Protein AF-A0A941N2Q2-F1 (afdb_monomer_lite)

Secondary structure (DSSP, 8-state):
----S-SSS-S--S-----------------SPPPPHHHHHHIIIIIHHHHHHHHHHHHHTTS--GGGEEEEEETHHHHHHHHHHHHHHTPPPPSSSSTTSSPPSS--EEEEEEES--SB-TTS--BSTTTHHHHT-GGGT-EEEEEEES-HHHHHHHHHHHHHHS----SSS-HHHHTGGGEEEEEESSS--GGGG-STTS-HHHHHHHHHIIIIISS-PPP---S-TTGGG-

Sequence (234 aa):
TVDLRYHGESKANGAAPVPTTNQGKKGKKDVGLPLRPADYQAMVQLDLEAVKKFIFDEHQAGRLNMNKMGIVGPEMGASIAVNYAVYDWAKEPYEDGQPGFQTPRGQDVQALVLISPEEAFHGSGIKMTQLLPAIKDPAKNISVLICCGNDPKEEAHAKKVFDMVNPPLTASKDKERLNGDRMRLYVLPARLTGTNLLDQRLDIEKLIVNFFDKYLKTVNSTWRDRESKRKKKK

Radius of gyration: 20.15 Å; chains: 1; bounding box: 49×39×62 Å

pLDDT: mean 80.07, std 19.0, range [29.66, 97.5]

Structure (mmCIF, N/CA/C/O backbone):
data_AF-A0A941N2Q2-F1
#
_entry.id   AF-A0A941N2Q2-F1
#
loop_
_atom_site.group_PDB
_atom_site.id
_atom_site.type_symbol
_atom_site.label_atom_id
_atom_site.label_alt_id
_atom_site.label_comp_id
_atom_site.label_asym_id
_atom_site.label_entity_id
_atom_site.label_seq_id
_atom_site.pdbx_PDB_ins_code
_atom_site.Cartn_x
_atom_site.Cartn_y
_atom_site.Cartn_z
_atom_site.occupancy
_atom_site.B_iso_or_equiv
_atom_site.auth_seq_id
_atom_site.auth_comp_id
_atom_site.auth_asym_id
_atom_site.auth_atom_id
_atom_site.pdbx_PDB_model_num
ATOM 1 N N . THR A 1 1 ? -5.093 -14.765 -3.560 1.00 56.09 1 THR A N 1
ATOM 2 C CA . THR A 1 1 ? -5.026 -13.721 -4.602 1.00 56.09 1 THR A CA 1
ATOM 3 C C . THR A 1 1 ? -6.443 -13.387 -5.005 1.00 56.09 1 THR A C 1
ATOM 5 O O . THR A 1 1 ? -7.257 -14.298 -5.076 1.00 56.09 1 THR A O 1
ATOM 8 N N . VAL A 1 2 ? -6.772 -12.104 -5.147 1.00 52.53 2 VAL A N 1
ATOM 9 C CA . VAL A 1 2 ? -8.117 -11.683 -5.569 1.00 52.53 2 VAL A CA 1
ATOM 10 C C . VAL A 1 2 ? -8.105 -11.578 -7.087 1.00 52.53 2 VAL A C 1
ATOM 12 O O . VAL A 1 2 ? -7.256 -10.879 -7.635 1.00 52.53 2 VAL A O 1
ATOM 15 N N . ASP A 1 3 ? -9.012 -12.289 -7.749 1.00 60.06 3 ASP A N 1
ATOM 16 C CA . ASP A 1 3 ? -9.273 -12.115 -9.176 1.00 60.06 3 ASP A CA 1
ATOM 17 C C . ASP A 1 3 ? -10.259 -10.951 -9.353 1.00 60.06 3 ASP A C 1
ATOM 19 O O . ASP A 1 3 ? -11.380 -10.997 -8.846 1.00 60.06 3 ASP A O 1
ATOM 23 N N . LEU A 1 4 ? -9.834 -9.888 -10.038 1.00 57.84 4 LEU A N 1
ATOM 24 C CA . LEU A 1 4 ? -10.612 -8.659 -10.239 1.00 57.84 4 LEU A CA 1
ATOM 25 C C . LEU A 1 4 ? -11.462 -8.726 -11.520 1.00 57.84 4 LEU A C 1
ATOM 27 O O . LEU A 1 4 ? -11.580 -7.736 -12.233 1.00 57.84 4 LEU A O 1
ATOM 31 N N . ARG A 1 5 ? -12.110 -9.880 -11.752 1.00 58.00 5 ARG A N 1
ATOM 32 C CA . ARG A 1 5 ? -12.945 -10.264 -12.912 1.00 58.00 5 ARG A CA 1
ATOM 33 C C . ARG A 1 5 ? -12.147 -10.820 -14.098 1.00 58.00 5 ARG A C 1
ATOM 35 O O . ARG A 1 5 ? -11.705 -10.051 -14.942 1.00 58.00 5 ARG A O 1
ATOM 42 N N . TYR A 1 6 ? -12.148 -12.147 -14.269 1.00 49.72 6 TYR A N 1
ATOM 43 C CA . TYR A 1 6 ? -12.414 -12.799 -15.564 1.00 49.72 6 TYR A CA 1
ATOM 44 C C . TYR A 1 6 ? -12.777 -14.303 -15.471 1.00 49.72 6 TYR A C 1
ATOM 46 O O . TYR A 1 6 ? -12.540 -15.027 -16.427 1.00 49.72 6 TYR A O 1
ATOM 54 N N . HIS A 1 7 ? -13.404 -14.824 -14.404 1.00 50.00 7 HIS A N 1
ATOM 55 C CA . HIS A 1 7 ? -13.925 -16.209 -14.401 1.00 50.00 7 HIS A CA 1
ATOM 56 C C . HIS A 1 7 ? -15.229 -16.376 -13.594 1.00 50.00 7 HIS A C 1
ATOM 58 O O . HIS A 1 7 ? -15.406 -15.753 -12.554 1.00 50.00 7 HIS A O 1
ATOM 64 N N . GLY A 1 8 ? -16.129 -17.253 -14.074 1.00 37.03 8 GLY A N 1
ATOM 65 C CA . GLY A 1 8 ? -17.390 -17.640 -13.413 1.00 37.03 8 GLY A CA 1
ATOM 66 C C . GLY A 1 8 ? -18.616 -16.809 -13.830 1.00 37.03 8 GLY A C 1
ATOM 67 O O . GLY A 1 8 ? -18.630 -15.601 -13.632 1.00 37.03 8 GLY A O 1
ATOM 68 N N . GLU A 1 9 ? -19.604 -17.478 -14.449 1.00 37.34 9 GLU A N 1
ATOM 69 C CA . GLU A 1 9 ? -20.980 -17.084 -14.870 1.00 37.34 9 GLU A CA 1
ATOM 70 C C . GLU A 1 9 ? -21.289 -15.678 -15.429 1.00 37.34 9 GLU A C 1
ATOM 72 O O . GLU A 1 9 ? -22.389 -15.459 -15.930 1.00 37.34 9 GLU A O 1
ATOM 77 N N . SER A 1 10 ?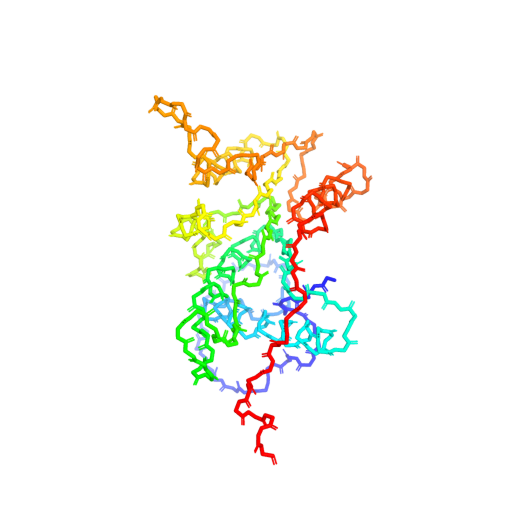 -20.336 -14.754 -15.506 1.00 45.47 10 SER A N 1
ATOM 78 C CA . SER A 1 10 ? -20.491 -13.442 -16.141 1.00 45.47 10 SER A CA 1
ATOM 79 C C . SER A 1 10 ? -20.397 -13.562 -17.668 1.00 45.47 10 SER A C 1
ATOM 81 O O . SER A 1 10 ? -19.618 -12.880 -18.330 1.00 45.47 10 SER A O 1
ATOM 83 N N . LYS A 1 11 ? -21.183 -14.472 -18.254 1.00 42.16 11 LYS A N 1
ATOM 84 C CA . LYS A 1 11 ? -21.598 -14.365 -19.651 1.00 42.16 11 LYS A CA 1
ATOM 85 C C . LYS A 1 11 ? -22.803 -13.438 -19.665 1.00 42.16 11 LYS A C 1
ATOM 87 O O . LYS A 1 11 ? -23.771 -13.665 -18.952 1.00 42.16 11 LYS A O 1
ATOM 92 N N . ALA A 1 12 ? -22.695 -12.375 -20.450 1.00 43.28 12 ALA A N 1
ATOM 93 C CA . ALA A 1 12 ? -23.697 -11.335 -20.593 1.00 43.28 12 ALA A CA 1
ATOM 94 C C . ALA A 1 12 ? -25.117 -11.908 -20.767 1.00 43.28 12 ALA A C 1
ATOM 96 O O . ALA A 1 12 ? -25.476 -12.369 -21.847 1.00 43.28 12 ALA A O 1
ATOM 97 N N . ASN A 1 13 ? -25.933 -11.819 -19.719 1.00 38.75 13 ASN A N 1
ATOM 98 C CA . ASN A 1 13 ? -27.380 -11.757 -19.856 1.00 38.75 13 ASN A CA 1
ATOM 99 C C . ASN A 1 13 ? -27.768 -10.280 -19.758 1.00 38.75 13 ASN A C 1
ATOM 101 O O . ASN A 1 13 ? -27.735 -9.699 -18.677 1.00 38.75 13 ASN A O 1
ATOM 105 N N . GLY A 1 14 ? -28.102 -9.670 -20.896 1.00 34.44 14 GLY A N 1
ATOM 106 C CA . GLY A 1 14 ? -28.651 -8.313 -20.949 1.00 34.44 14 GLY A CA 1
ATOM 107 C C . GLY A 1 14 ? -28.191 -7.540 -22.179 1.00 34.44 14 GLY A C 1
ATOM 108 O O . GLY A 1 14 ? -27.111 -6.965 -22.196 1.00 34.44 14 GLY A O 1
ATOM 109 N N . ALA A 1 15 ? -29.014 -7.564 -23.221 1.00 34.97 15 ALA A N 1
ATOM 110 C CA . ALA A 1 15 ? -28.755 -7.001 -24.537 1.00 34.97 15 ALA A CA 1
ATOM 111 C C . ALA A 1 15 ? -28.689 -5.460 -24.582 1.00 34.97 15 ALA A C 1
ATOM 113 O O . ALA A 1 15 ? -29.473 -4.780 -23.929 1.00 34.97 15 ALA A O 1
ATOM 114 N N . ALA A 1 16 ? -27.852 -4.941 -25.486 1.00 33.47 16 ALA A N 1
ATOM 115 C CA . ALA A 1 16 ? -28.177 -3.817 -26.370 1.00 33.47 16 ALA A CA 1
ATOM 116 C C . ALA A 1 16 ? -27.298 -3.915 -27.641 1.00 33.47 16 ALA A C 1
ATOM 118 O O . ALA A 1 16 ? -26.080 -4.063 -27.510 1.00 33.47 16 ALA A O 1
ATOM 119 N N . PRO A 1 17 ? -27.864 -3.877 -28.864 1.00 37.44 17 PRO A N 1
ATOM 120 C CA . PRO A 1 17 ? -27.086 -3.947 -30.094 1.00 37.44 17 PRO A CA 1
ATOM 121 C C . PRO A 1 17 ? -26.515 -2.562 -30.425 1.00 37.44 17 PRO A C 1
ATOM 123 O O . PRO A 1 17 ? -27.246 -1.575 -30.448 1.00 37.44 17 PRO A O 1
ATOM 126 N N . VAL A 1 18 ? -25.217 -2.484 -30.716 1.00 38.22 18 VAL A N 1
ATOM 127 C CA . VAL A 1 18 ? -24.582 -1.286 -31.290 1.00 38.22 18 VAL A CA 1
ATOM 128 C C . VAL A 1 18 ? -24.001 -1.683 -32.651 1.00 38.22 18 VAL A C 1
ATOM 130 O O . VAL A 1 18 ? -23.402 -2.758 -32.751 1.00 38.22 18 VAL A O 1
ATOM 133 N N . PRO A 1 19 ? -24.229 -0.886 -33.713 1.00 35.62 19 PRO A N 1
ATOM 134 C CA . PRO A 1 19 ? -24.017 -1.318 -35.085 1.00 35.62 19 PRO A CA 1
ATOM 135 C C . PRO A 1 19 ? -22.536 -1.496 -35.416 1.00 35.62 19 PRO A C 1
ATOM 137 O O . PRO A 1 19 ? -21.667 -0.704 -35.055 1.00 35.62 19 PRO A O 1
ATOM 140 N N . THR A 1 20 ? -22.287 -2.567 -36.154 1.00 36.97 20 THR A N 1
ATOM 141 C CA . THR A 1 20 ? -21.027 -2.945 -36.773 1.00 36.97 20 THR A CA 1
ATOM 142 C C . THR A 1 20 ? -20.614 -1.945 -37.847 1.00 36.97 20 THR A C 1
ATOM 144 O O . THR A 1 20 ? -21.319 -1.772 -38.836 1.00 36.97 20 THR A O 1
ATOM 147 N N . THR A 1 21 ? -19.399 -1.401 -37.740 1.00 33.69 21 THR A N 1
ATOM 148 C CA . THR A 1 21 ? -18.615 -1.078 -38.940 1.00 33.69 21 THR A CA 1
ATOM 149 C C . THR A 1 21 ? -17.118 -1.291 -38.712 1.00 33.69 21 THR A C 1
ATOM 151 O O . THR A 1 21 ? -16.550 -0.813 -37.737 1.00 33.69 21 THR A O 1
ATOM 154 N N . ASN A 1 22 ? -16.523 -1.979 -39.692 1.00 34.16 22 ASN A N 1
ATOM 155 C CA . ASN A 1 22 ? -15.104 -2.064 -40.063 1.00 34.16 22 ASN A CA 1
ATOM 156 C C . ASN A 1 22 ? -14.203 -3.135 -39.418 1.00 34.16 22 ASN A C 1
ATOM 158 O O . ASN A 1 22 ? -13.435 -2.914 -38.491 1.00 34.16 22 ASN A O 1
ATOM 162 N N . GLN A 1 23 ? -14.309 -4.318 -40.034 1.00 35.03 23 GLN A N 1
ATOM 163 C CA . GLN A 1 23 ? -13.242 -5.123 -40.650 1.00 35.03 23 GLN A CA 1
ATOM 164 C C . GLN A 1 23 ? -11.773 -4.853 -40.256 1.00 35.03 23 GLN A C 1
ATOM 166 O O . GLN A 1 23 ? -11.212 -3.802 -40.549 1.00 35.03 23 GLN A O 1
ATOM 171 N N . GLY A 1 24 ? -11.108 -5.934 -39.821 1.00 33.72 24 GLY A N 1
ATOM 172 C CA . GLY A 1 24 ? -9.752 -6.252 -40.280 1.00 33.72 24 GLY A CA 1
ATOM 173 C C . GLY A 1 24 ? -8.633 -6.231 -39.237 1.00 33.72 24 GLY A C 1
ATOM 174 O O . GLY A 1 24 ? -7.796 -5.340 -39.273 1.00 33.72 24 GLY A O 1
ATOM 175 N N . LYS A 1 25 ? -8.536 -7.271 -38.391 1.00 29.66 25 LYS A N 1
ATOM 176 C CA . LYS A 1 25 ? -7.253 -7.882 -37.967 1.00 29.66 25 LYS A CA 1
ATOM 177 C C . LYS A 1 25 ? -7.500 -9.170 -37.172 1.00 29.66 25 LYS A C 1
ATOM 179 O O . LYS A 1 25 ? -8.119 -9.155 -36.116 1.00 29.66 25 LYS A O 1
ATOM 184 N N . LYS A 1 26 ? -7.006 -10.297 -37.696 1.00 39.28 26 LYS A N 1
ATOM 185 C CA . LYS A 1 26 ? -6.898 -11.567 -36.965 1.00 39.28 26 LYS A CA 1
ATOM 186 C C . LYS A 1 26 ? -5.827 -11.414 -35.878 1.00 39.28 26 LYS A C 1
ATOM 188 O O . LYS A 1 26 ? -4.646 -11.334 -36.192 1.00 39.28 26 LYS A O 1
ATOM 193 N N . GLY A 1 27 ? -6.251 -11.409 -34.622 1.00 32.62 27 GLY A N 1
ATOM 194 C CA . GLY A 1 27 ? -5.432 -11.558 -33.419 1.00 32.62 27 GLY A CA 1
ATOM 195 C C . GLY A 1 27 ? -6.318 -12.172 -32.336 1.00 32.62 27 GLY A C 1
ATOM 196 O O . GLY A 1 27 ? -7.522 -11.947 -32.377 1.00 32.62 27 GLY A O 1
ATOM 197 N N . LYS A 1 28 ? -5.749 -13.038 -31.488 1.00 34.06 28 LYS A N 1
ATOM 198 C CA . LYS A 1 28 ? -6.385 -13.857 -30.432 1.00 34.06 28 LYS A CA 1
ATOM 199 C C . LYS A 1 28 ? -7.783 -13.395 -29.990 1.00 34.06 28 LYS A C 1
ATOM 201 O O . LYS A 1 28 ? -7.974 -12.250 -29.608 1.00 34.06 28 LYS A O 1
ATOM 206 N N . LYS A 1 29 ? -8.741 -14.331 -29.988 1.00 35.16 29 LYS A N 1
ATOM 207 C CA . LYS A 1 29 ? -10.035 -14.154 -29.321 1.00 35.16 29 LYS A CA 1
ATOM 208 C C . LYS A 1 29 ? -9.781 -13.974 -27.824 1.00 35.16 29 LYS A C 1
ATOM 210 O O . LYS A 1 29 ? -9.734 -14.966 -27.098 1.00 35.16 29 LYS A O 1
ATOM 215 N N . ASP A 1 30 ? -9.635 -12.731 -27.391 1.00 41.66 30 ASP A N 1
ATOM 216 C CA . ASP A 1 30 ? -9.923 -12.355 -26.018 1.00 41.66 30 ASP A CA 1
ATOM 217 C C . ASP A 1 30 ? -11.413 -12.641 -25.839 1.00 41.66 3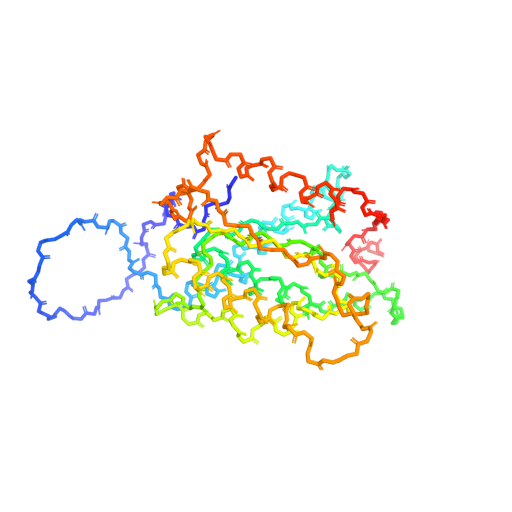0 ASP A C 1
ATOM 219 O O . ASP A 1 30 ? -12.297 -11.948 -26.346 1.00 41.66 30 ASP A O 1
ATOM 223 N N . VAL A 1 31 ? -11.701 -13.794 -25.241 1.00 44.25 31 VAL A N 1
ATOM 224 C CA . VAL A 1 31 ? -13.016 -14.049 -24.675 1.00 44.25 31 VAL A CA 1
ATOM 225 C C . VAL A 1 31 ? -13.150 -12.930 -23.648 1.00 44.25 31 VAL A C 1
ATOM 227 O O . VAL A 1 31 ? -12.309 -12.860 -22.763 1.00 44.25 31 VAL A O 1
ATOM 230 N N . GLY A 1 32 ? -14.088 -11.994 -23.833 1.00 51.91 32 GLY A N 1
ATOM 231 C CA . GLY A 1 32 ? -14.312 -10.867 -22.920 1.00 51.91 32 GLY A CA 1
ATOM 232 C C . GLY A 1 32 ? -14.653 -9.564 -23.629 1.00 51.91 32 GLY A C 1
ATOM 233 O O . GLY A 1 32 ? -14.028 -9.201 -24.619 1.00 51.91 32 GLY A O 1
ATOM 234 N N . LEU A 1 33 ? -15.666 -8.850 -23.129 1.00 58.44 33 LEU A N 1
ATOM 235 C CA . LEU A 1 33 ? -15.860 -7.451 -23.509 1.00 58.44 33 LEU A CA 1
ATOM 236 C C . LEU A 1 33 ? -14.665 -6.640 -22.979 1.00 58.44 33 LEU A C 1
ATOM 238 O O . LEU A 1 33 ? -14.247 -6.886 -21.844 1.00 58.44 33 LEU A O 1
ATOM 242 N N . PRO A 1 34 ? -14.121 -5.683 -23.752 1.00 70.75 34 PRO A N 1
ATOM 243 C CA . PRO A 1 34 ? -13.056 -4.818 -23.264 1.00 70.75 34 PRO A CA 1
ATOM 244 C C . PRO A 1 34 ? -13.546 -4.049 -22.033 1.00 70.75 34 PRO A C 1
ATOM 246 O O . PRO A 1 34 ? -14.647 -3.491 -22.041 1.00 70.75 34 PRO A O 1
ATOM 249 N N . LEU A 1 35 ? -12.729 -4.030 -20.978 1.00 78.31 35 LEU A N 1
ATOM 250 C CA . LEU A 1 35 ? -13.033 -3.298 -19.751 1.00 78.31 35 LEU A CA 1
ATOM 251 C C . LEU A 1 35 ? -13.187 -1.806 -20.060 1.00 78.31 35 LEU A C 1
ATOM 253 O O . LEU A 1 35 ? -12.335 -1.190 -20.702 1.00 78.31 35 LEU A O 1
ATOM 257 N N . ARG A 1 36 ? -14.289 -1.219 -19.598 1.00 85.25 36 ARG A N 1
ATOM 258 C CA . ARG A 1 36 ? -14.575 0.211 -19.730 1.00 85.25 36 ARG A CA 1
ATOM 259 C C . ARG A 1 36 ? -14.044 0.955 -18.502 1.00 85.25 36 ARG A C 1
ATOM 261 O O . ARG A 1 36 ? -13.925 0.356 -17.435 1.00 85.25 36 ARG A O 1
ATOM 268 N N . PRO A 1 37 ? -13.842 2.283 -18.579 1.00 83.56 37 PRO A N 1
ATOM 269 C CA . PRO A 1 37 ? -13.466 3.096 -17.419 1.00 83.56 37 PRO A CA 1
ATOM 270 C C . PRO A 1 37 ? -14.328 2.860 -16.166 1.00 83.56 37 PRO A C 1
ATOM 272 O O . PRO A 1 37 ? -13.824 2.795 -15.047 1.00 83.56 37 PRO A O 1
ATOM 275 N N . ALA A 1 38 ? -15.639 2.688 -16.358 1.00 86.19 38 ALA A N 1
ATOM 276 C CA . ALA A 1 38 ? -16.581 2.412 -15.276 1.00 86.19 38 ALA A CA 1
ATOM 277 C C . ALA A 1 38 ? -16.318 1.066 -14.579 1.00 86.19 38 ALA A C 1
ATOM 279 O O . ALA A 1 38 ? -16.561 0.944 -13.381 1.00 86.19 38 ALA A O 1
ATOM 280 N N . ASP A 1 39 ? -15.797 0.074 -15.303 1.00 85.81 39 ASP A N 1
ATOM 281 C CA . ASP A 1 39 ? -15.507 -1.246 -14.747 1.00 85.81 39 ASP A CA 1
ATOM 282 C C . ASP A 1 39 ? -14.311 -1.170 -13.785 1.00 85.81 39 ASP A C 1
ATOM 284 O O . ASP A 1 39 ? -14.362 -1.747 -12.704 1.00 85.81 39 ASP A O 1
ATOM 288 N N . TYR A 1 40 ? -13.292 -0.362 -14.094 1.00 86.12 40 TYR A N 1
ATOM 289 C CA . TYR A 1 40 ? -12.179 -0.105 -13.172 1.00 86.12 40 TYR A CA 1
ATOM 290 C C . TYR A 1 40 ? -12.625 0.627 -11.904 1.00 86.12 40 TYR A C 1
ATOM 292 O O . TYR A 1 40 ? -12.181 0.301 -10.803 1.00 86.12 40 TYR A O 1
ATOM 300 N N . GLN A 1 41 ? -13.521 1.609 -12.037 1.00 87.56 41 GLN A N 1
ATOM 301 C CA . GLN A 1 41 ? -14.086 2.306 -10.877 1.00 87.56 41 GLN A CA 1
ATOM 302 C C . GLN A 1 41 ? -14.892 1.341 -10.001 1.00 87.56 41 GLN A C 1
ATOM 304 O O . GLN A 1 41 ? -14.794 1.387 -8.776 1.00 87.56 41 GLN A O 1
ATOM 309 N N . ALA A 1 42 ? -15.623 0.413 -10.622 1.00 88.88 42 ALA A N 1
ATOM 310 C CA . ALA A 1 42 ? -16.327 -0.648 -9.917 1.00 88.88 42 ALA A CA 1
ATOM 311 C C . ALA A 1 42 ? -15.370 -1.627 -9.210 1.00 88.88 42 ALA A C 1
ATOM 313 O O . ALA A 1 42 ? -15.679 -2.056 -8.103 1.00 88.88 42 ALA A O 1
ATOM 314 N N . MET A 1 43 ? -14.192 -1.931 -9.770 1.00 90.31 43 MET A N 1
ATOM 315 C CA . MET A 1 43 ? -13.184 -2.746 -9.068 1.00 90.31 43 MET A CA 1
ATOM 316 C C . MET A 1 43 ? -12.736 -2.090 -7.757 1.00 90.31 43 MET A C 1
ATOM 318 O O . MET A 1 43 ? -12.604 -2.758 -6.733 1.00 90.31 43 MET A O 1
ATOM 322 N N . VAL A 1 44 ? -12.542 -0.768 -7.770 1.00 89.81 44 VAL A N 1
ATOM 323 C CA . VAL A 1 44 ? -12.178 -0.006 -6.568 1.00 89.81 44 VAL A CA 1
ATOM 324 C C . VAL A 1 44 ? -13.347 0.049 -5.580 1.00 89.81 44 VAL A C 1
ATOM 326 O O . VAL A 1 44 ? -13.171 -0.262 -4.408 1.00 89.81 44 VAL A O 1
ATOM 329 N N . GLN A 1 45 ? -14.535 0.450 -6.032 1.00 90.56 45 GLN A N 1
ATOM 330 C CA . GLN A 1 45 ? -15.645 0.801 -5.136 1.00 90.56 45 GLN A CA 1
ATOM 331 C C . GLN A 1 45 ? -16.532 -0.379 -4.728 1.00 90.56 45 GLN A C 1
ATOM 333 O O . GLN A 1 45 ? -17.255 -0.274 -3.742 1.00 90.56 45 GLN A O 1
ATOM 338 N N . LEU A 1 46 ? -16.525 -1.476 -5.487 1.00 90.94 46 LEU A N 1
ATOM 339 C CA . LEU A 1 46 ? -17.382 -2.638 -5.245 1.00 90.94 46 LEU A CA 1
ATOM 340 C C . LEU A 1 46 ? -16.546 -3.879 -4.943 1.00 90.94 46 LEU A C 1
ATOM 342 O O . LEU A 1 46 ? -16.713 -4.476 -3.882 1.00 90.94 46 LEU A O 1
ATOM 346 N N . ASP A 1 47 ? -15.626 -4.250 -5.837 1.00 91.88 47 ASP A N 1
ATOM 347 C CA . ASP A 1 47 ? -14.919 -5.531 -5.718 1.00 91.88 47 ASP A CA 1
ATOM 348 C C . ASP A 1 47 ? -13.982 -5.528 -4.493 1.00 91.88 47 ASP A C 1
ATOM 350 O O . ASP A 1 47 ? -14.023 -6.446 -3.670 1.00 91.88 47 ASP A O 1
ATOM 354 N N . LEU A 1 48 ? -13.197 -4.462 -4.293 1.00 93.69 48 LEU A N 1
ATOM 355 C CA . LEU A 1 48 ? -12.350 -4.333 -3.102 1.00 93.69 48 LEU A CA 1
ATOM 356 C C . LEU A 1 48 ? -13.140 -4.065 -1.810 1.00 93.69 48 LEU A C 1
ATOM 358 O O . LEU A 1 48 ? -12.711 -4.519 -0.748 1.00 93.69 48 LEU A O 1
ATOM 362 N N . GLU A 1 49 ? -14.323 -3.444 -1.874 1.00 92.75 49 GLU A N 1
ATOM 363 C CA . GLU A 1 49 ? -15.225 -3.374 -0.712 1.00 92.75 49 GLU A CA 1
ATOM 364 C C . GLU A 1 49 ? -15.762 -4.752 -0.318 1.00 92.75 49 GLU A C 1
ATOM 366 O O . GLU A 1 49 ? -15.905 -5.042 0.870 1.00 92.75 49 GLU A O 1
ATOM 371 N N . ALA A 1 50 ? -16.036 -5.628 -1.287 1.00 93.31 50 ALA A N 1
ATOM 372 C CA . ALA A 1 50 ? -16.458 -6.996 -1.005 1.00 93.31 50 ALA A CA 1
ATOM 373 C C . ALA A 1 50 ? -15.342 -7.784 -0.298 1.00 93.31 50 ALA A C 1
ATOM 375 O O . ALA A 1 50 ? -15.595 -8.459 0.702 1.00 93.31 50 ALA A O 1
ATOM 376 N N . VAL A 1 51 ? -14.090 -7.629 -0.745 1.00 94.06 51 VAL A N 1
ATOM 377 C CA . VAL A 1 51 ? -12.914 -8.194 -0.055 1.00 94.06 51 VAL A CA 1
ATOM 378 C C . VAL A 1 51 ? -12.777 -7.607 1.347 1.00 94.06 51 VAL A C 1
ATOM 380 O O . VAL A 1 51 ? -12.546 -8.333 2.315 1.00 94.06 51 VAL A O 1
ATOM 383 N N . LYS A 1 52 ? -12.971 -6.294 1.489 1.00 93.69 52 LYS A N 1
ATOM 384 C CA . LYS A 1 52 ? -12.943 -5.630 2.789 1.00 93.69 52 LYS A CA 1
ATOM 385 C C . LYS A 1 52 ? -14.026 -6.153 3.724 1.00 93.69 52 LYS A C 1
ATOM 387 O O . LYS A 1 52 ? -13.749 -6.341 4.903 1.00 93.69 52 LYS A O 1
ATOM 392 N N . LYS A 1 53 ? -15.231 -6.420 3.222 1.00 93.69 53 LYS A N 1
ATOM 393 C CA . LYS A 1 53 ? -16.319 -7.022 4.001 1.00 93.69 53 LYS A CA 1
ATOM 394 C C . LYS A 1 53 ? -15.925 -8.402 4.533 1.00 93.69 53 LYS A C 1
ATOM 396 O O . LYS A 1 53 ? -16.135 -8.668 5.707 1.00 93.69 53 LYS A O 1
ATOM 401 N N . PHE A 1 54 ? -15.282 -9.236 3.718 1.00 94.56 54 PHE A N 1
ATOM 402 C CA . PHE A 1 54 ? -14.732 -10.504 4.203 1.00 94.56 54 PHE A CA 1
ATOM 403 C C . PHE A 1 54 ? -13.701 -10.282 5.323 1.00 94.56 54 PHE A C 1
ATOM 405 O O . PHE A 1 54 ? -13.804 -10.884 6.387 1.00 94.56 54 PHE A O 1
ATOM 412 N N . ILE A 1 55 ? -12.750 -9.358 5.131 1.00 94.50 55 ILE A N 1
ATOM 413 C CA . ILE A 1 55 ? -11.758 -9.016 6.168 1.00 94.50 55 ILE A CA 1
ATOM 414 C C . ILE A 1 55 ? -12.443 -8.499 7.440 1.00 94.50 55 ILE A C 1
ATOM 416 O O . ILE A 1 55 ? -11.973 -8.773 8.540 1.00 94.50 55 ILE A O 1
ATOM 420 N N . PHE A 1 56 ? -13.548 -7.767 7.301 1.00 94.44 56 PHE A N 1
ATOM 421 C CA . PHE A 1 56 ? -14.343 -7.278 8.419 1.00 94.44 56 PHE A CA 1
ATOM 422 C C . PHE A 1 56 ? -14.954 -8.440 9.201 1.00 94.44 56 PHE A C 1
ATOM 424 O O . PHE A 1 56 ? -14.817 -8.473 10.418 1.00 94.44 56 PHE A O 1
ATOM 431 N N . ASP A 1 57 ? -15.566 -9.414 8.530 1.00 94.81 57 ASP A N 1
ATOM 432 C CA . ASP A 1 57 ? -16.173 -10.572 9.195 1.00 94.81 57 ASP A CA 1
ATOM 433 C C . ASP A 1 57 ? -15.103 -11.402 9.940 1.00 94.81 57 ASP A C 1
ATOM 435 O O . ASP A 1 57 ? -15.279 -11.771 11.105 1.00 94.81 57 ASP A O 1
ATOM 439 N N . GLU A 1 58 ? -13.933 -11.602 9.325 1.00 95.38 58 GLU A N 1
ATOM 440 C CA . GLU A 1 58 ? -12.767 -12.241 9.957 1.00 95.38 58 GLU A CA 1
ATOM 441 C C . GLU A 1 58 ? -12.205 -11.432 11.141 1.00 95.38 58 GLU A C 1
ATOM 443 O O . GLU A 1 58 ? -11.717 -12.000 12.126 1.00 95.38 58 GLU A O 1
ATOM 448 N N . HIS A 1 59 ? -12.294 -10.103 11.060 1.00 94.50 59 HIS A N 1
ATOM 449 C CA . HIS A 1 59 ? -11.939 -9.181 12.133 1.00 94.50 59 HIS A CA 1
ATOM 450 C C . HIS A 1 59 ? -12.965 -9.127 13.255 1.00 94.50 59 HIS A C 1
ATOM 452 O O . HIS A 1 59 ? -12.618 -8.874 14.397 1.00 94.50 59 HIS A O 1
ATOM 458 N N . GLN A 1 60 ? -14.233 -9.404 13.006 1.00 92.50 60 GLN A N 1
ATOM 459 C CA . GLN A 1 60 ? -15.168 -9.573 14.114 1.00 92.50 60 GLN A CA 1
ATOM 460 C C . GLN A 1 60 ? -14.954 -10.939 14.785 1.00 92.50 60 GLN A C 1
ATOM 462 O O . GLN A 1 60 ? -15.124 -11.072 15.995 1.00 92.50 60 GLN A O 1
ATOM 467 N N . ALA A 1 61 ? -14.480 -11.934 14.031 1.00 93.56 61 ALA A N 1
ATOM 468 C CA . ALA A 1 61 ? -14.234 -13.286 14.522 1.00 93.56 61 ALA A CA 1
ATOM 469 C C . ALA A 1 61 ? -12.871 -13.513 15.210 1.00 93.56 61 ALA A C 1
ATOM 471 O O . ALA A 1 61 ? -12.561 -14.648 15.575 1.00 93.56 61 ALA A O 1
ATOM 472 N N . GLY A 1 62 ? -12.030 -12.488 15.373 1.00 92.06 62 GLY A N 1
ATOM 473 C CA . GLY A 1 62 ? -10.728 -12.647 16.042 1.00 92.06 62 GLY A CA 1
ATOM 474 C C . GLY A 1 62 ? -9.615 -13.241 15.173 1.00 92.06 62 GLY A C 1
ATOM 475 O O . GLY A 1 62 ? -8.511 -13.447 15.672 1.00 92.06 62 GLY A O 1
ATOM 476 N N . ARG A 1 63 ? -9.875 -13.527 13.889 1.00 92.31 63 ARG A N 1
ATOM 477 C CA . ARG A 1 63 ? -8.949 -14.274 13.018 1.00 92.31 63 ARG A CA 1
ATOM 478 C C . ARG A 1 63 ? -8.011 -13.380 12.212 1.00 92.31 63 ARG A C 1
ATOM 480 O O . ARG A 1 63 ? -6.871 -13.767 11.967 1.00 92.31 63 ARG A O 1
ATOM 487 N N . LEU A 1 64 ? -8.458 -12.181 11.832 1.00 91.88 64 LEU A N 1
ATOM 488 C CA . LEU A 1 64 ? -7.665 -11.236 11.040 1.00 91.88 64 LEU A CA 1
ATOM 489 C C . LEU A 1 64 ? -7.773 -9.808 11.579 1.00 91.88 64 LEU A C 1
ATOM 491 O O . LEU A 1 64 ? -8.857 -9.323 11.875 1.00 91.88 64 LEU A O 1
ATOM 495 N N . ASN A 1 65 ? -6.656 -9.088 11.684 1.00 91.19 65 ASN A N 1
ATOM 496 C CA . ASN A 1 65 ? -6.697 -7.693 12.117 1.00 91.19 65 ASN A CA 1
ATOM 497 C C . ASN A 1 65 ? -6.867 -6.749 10.919 1.00 91.19 65 ASN A C 1
ATOM 499 O O . ASN A 1 65 ? -5.905 -6.494 10.196 1.00 91.19 65 ASN A O 1
ATOM 503 N N . MET A 1 66 ? -8.065 -6.187 10.747 1.00 92.31 66 MET A N 1
ATOM 504 C CA . MET A 1 66 ? -8.353 -5.217 9.688 1.00 92.31 66 MET A CA 1
ATOM 505 C C . MET A 1 66 ? -7.468 -3.960 9.7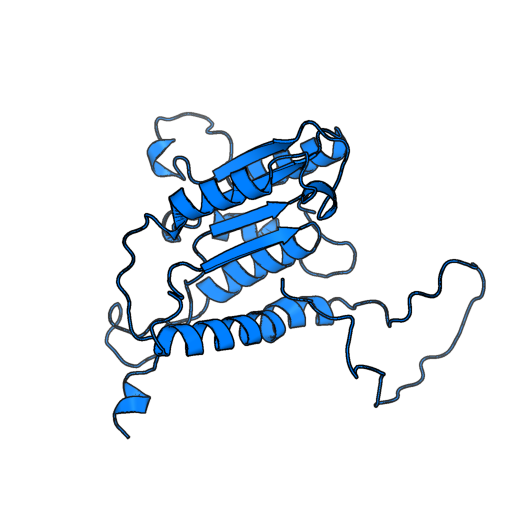79 1.00 92.31 66 MET A C 1
ATOM 507 O O . MET A 1 66 ? -7.128 -3.387 8.751 1.00 92.31 66 MET A O 1
ATOM 511 N N . ASN A 1 67 ? -6.997 -3.587 10.975 1.00 89.62 67 ASN A N 1
ATOM 512 C CA . ASN A 1 67 ? -6.121 -2.424 11.192 1.00 89.62 67 ASN A CA 1
ATOM 513 C C . ASN A 1 67 ? -4.709 -2.624 10.616 1.00 89.62 67 ASN A C 1
ATOM 515 O O . ASN A 1 67 ? -3.889 -1.714 10.673 1.00 89.62 67 ASN A O 1
ATOM 519 N N . LYS A 1 68 ? -4.399 -3.835 10.144 1.00 91.75 68 LYS A N 1
ATOM 520 C CA . LYS A 1 68 ? -3.101 -4.235 9.600 1.00 91.75 68 LYS A CA 1
ATOM 521 C C . LYS A 1 68 ? -3.227 -4.627 8.129 1.00 91.75 68 LYS A C 1
ATOM 523 O O . LYS A 1 68 ? -2.570 -5.565 7.682 1.00 91.75 68 LYS A O 1
ATOM 528 N N . MET A 1 69 ? -4.097 -3.951 7.379 1.00 94.06 69 MET A N 1
ATOM 529 C CA . MET A 1 69 ? -4.335 -4.282 5.978 1.00 94.06 69 MET A CA 1
ATOM 530 C C . MET A 1 69 ? -3.178 -3.804 5.095 1.00 94.06 69 MET A C 1
ATOM 532 O O . MET A 1 69 ? -2.796 -2.631 5.109 1.00 94.06 69 MET A O 1
ATOM 536 N N . GLY A 1 70 ? -2.650 -4.729 4.295 1.00 96.06 70 GLY A N 1
ATOM 537 C CA . GLY A 1 70 ? -1.707 -4.458 3.218 1.00 96.06 70 GLY A CA 1
ATOM 538 C C . GLY A 1 70 ? -2.280 -4.887 1.873 1.00 96.06 70 GLY A C 1
ATOM 539 O O . GLY A 1 70 ? -3.021 -5.867 1.808 1.00 96.06 70 GLY A O 1
ATOM 540 N N . ILE A 1 71 ? -1.930 -4.177 0.801 1.00 97.19 71 ILE A N 1
ATOM 541 C CA . ILE A 1 71 ? -2.347 -4.525 -0.565 1.00 97.19 71 ILE A CA 1
ATOM 542 C C . ILE A 1 71 ? -1.110 -4.684 -1.442 1.00 97.19 71 ILE A C 1
ATOM 544 O O . ILE A 1 71 ? -0.235 -3.820 -1.446 1.00 97.19 71 ILE A O 1
ATOM 548 N N . VAL A 1 72 ? -1.055 -5.780 -2.198 1.00 96.75 72 VAL A N 1
ATOM 549 C CA . VAL A 1 72 ? -0.056 -6.008 -3.248 1.00 96.75 72 VAL A CA 1
ATOM 550 C C . VAL A 1 72 ? -0.747 -5.847 -4.596 1.00 96.75 72 VAL A C 1
ATOM 552 O O . VAL A 1 72 ? -1.679 -6.588 -4.901 1.00 96.75 72 VAL A O 1
ATOM 555 N N . GLY A 1 73 ? -0.309 -4.870 -5.384 1.00 94.12 73 GLY A N 1
ATOM 556 C CA . GLY A 1 73 ? -0.862 -4.546 -6.694 1.00 94.12 73 GLY A CA 1
ATOM 557 C C . GLY A 1 73 ? 0.208 -4.629 -7.784 1.00 94.12 73 GLY A C 1
ATOM 558 O O . GLY A 1 73 ? 1.069 -3.750 -7.832 1.00 94.12 73 GLY A O 1
ATOM 559 N N . PRO A 1 74 ? 0.177 -5.648 -8.657 1.00 92.38 74 PRO A N 1
ATOM 560 C CA . PRO A 1 74 ? 1.019 -5.698 -9.848 1.00 92.38 74 PRO A CA 1
ATOM 561 C C . PRO A 1 74 ? 0.397 -4.916 -11.016 1.00 92.38 74 PRO A C 1
ATOM 563 O O . PRO A 1 74 ? -0.815 -4.980 -11.216 1.00 92.38 74 PRO A O 1
ATOM 566 N N . GLU A 1 75 ? 1.216 -4.199 -11.788 1.00 89.69 75 GLU A N 1
ATOM 567 C CA . GLU A 1 75 ? 0.851 -3.470 -13.017 1.00 89.69 75 GLU A CA 1
ATOM 568 C C . GLU A 1 75 ? -0.361 -2.548 -12.806 1.00 89.69 75 GLU A C 1
ATOM 570 O O . GLU A 1 75 ? -0.348 -1.638 -11.972 1.00 89.69 75 GLU A O 1
ATOM 575 N N . MET A 1 76 ? -1.458 -2.815 -13.511 1.00 88.31 76 MET A N 1
ATOM 576 C CA . MET A 1 76 ? -2.747 -2.148 -13.351 1.00 88.31 76 MET A CA 1
ATOM 577 C C . MET A 1 76 ? -3.293 -2.240 -11.916 1.00 88.31 76 MET A C 1
ATOM 579 O O . MET A 1 76 ? -3.883 -1.284 -11.404 1.00 88.31 76 MET A O 1
ATOM 583 N N . GLY A 1 77 ? -3.059 -3.364 -11.236 1.00 90.31 77 GLY A N 1
ATOM 584 C CA . GLY A 1 77 ? -3.431 -3.577 -9.841 1.00 90.31 77 GLY A CA 1
ATOM 585 C C . GLY A 1 77 ? -2.777 -2.572 -8.893 1.00 90.31 77 GLY A C 1
ATOM 586 O O . GLY A 1 77 ? -3.372 -2.243 -7.869 1.00 90.31 77 GLY A O 1
ATOM 587 N N . ALA A 1 78 ? -1.614 -2.009 -9.244 1.00 92.75 78 ALA A N 1
ATOM 588 C CA . ALA A 1 78 ? -1.001 -0.925 -8.478 1.00 92.75 78 ALA A CA 1
ATOM 589 C C . ALA A 1 78 ? -1.883 0.336 -8.482 1.00 92.75 78 ALA A C 1
ATOM 591 O O . ALA A 1 78 ? -2.093 0.958 -7.440 1.00 92.75 78 ALA A O 1
ATOM 592 N N . SER A 1 79 ? -2.449 0.694 -9.642 1.00 92.06 79 SER A N 1
ATOM 593 C CA . SER A 1 79 ? -3.358 1.842 -9.764 1.00 92.06 79 SER A CA 1
ATOM 594 C C . SER A 1 79 ? -4.642 1.634 -8.968 1.00 92.06 79 SER A C 1
ATOM 596 O O . SER A 1 79 ? -5.079 2.542 -8.256 1.00 92.06 79 SER A O 1
ATOM 598 N N . ILE A 1 80 ? -5.213 0.429 -9.038 1.00 92.62 80 ILE A N 1
ATOM 599 C CA . ILE A 1 80 ? -6.410 0.053 -8.277 1.00 92.62 80 ILE A CA 1
ATOM 600 C C . ILE A 1 80 ? -6.117 0.111 -6.770 1.00 92.62 80 ILE A C 1
ATOM 602 O O . ILE A 1 80 ? -6.879 0.728 -6.030 1.00 92.62 80 ILE A O 1
ATOM 606 N N . ALA A 1 81 ? -4.987 -0.446 -6.320 1.00 95.19 81 ALA A N 1
ATOM 607 C CA . ALA A 1 81 ? -4.584 -0.452 -4.914 1.00 95.19 81 ALA A CA 1
ATOM 608 C C . ALA A 1 81 ? -4.413 0.964 -4.343 1.00 95.19 81 ALA A C 1
ATOM 610 O O . ALA A 1 81 ? -4.909 1.250 -3.255 1.00 95.19 81 ALA A O 1
ATOM 611 N N . VAL A 1 82 ? -3.767 1.873 -5.085 1.00 95.25 82 VAL A N 1
ATOM 612 C CA . VAL A 1 82 ? -3.619 3.282 -4.675 1.00 95.25 82 VAL A CA 1
ATOM 613 C C . VAL A 1 82 ? -4.975 3.981 -4.586 1.00 95.25 82 VAL A C 1
ATOM 615 O O . VAL A 1 82 ? -5.246 4.675 -3.606 1.00 95.25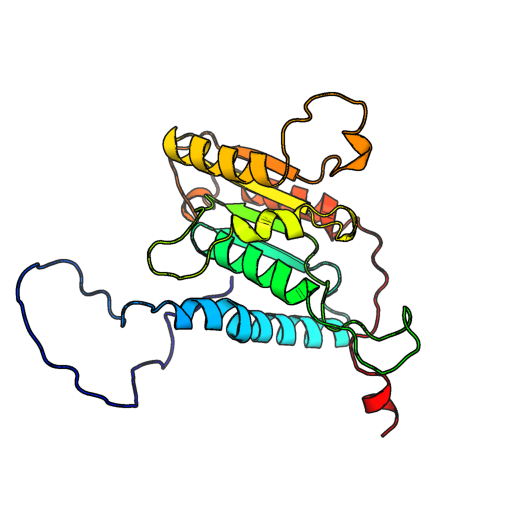 82 VAL A O 1
ATOM 618 N N . ASN A 1 83 ? -5.841 3.792 -5.585 1.00 94.88 83 ASN A N 1
ATOM 619 C CA . ASN A 1 83 ? -7.170 4.408 -5.593 1.00 94.88 83 ASN A CA 1
ATOM 620 C C . ASN A 1 83 ? -8.018 3.915 -4.428 1.00 94.88 83 ASN A C 1
ATOM 622 O O . ASN A 1 83 ? -8.650 4.711 -3.737 1.00 94.88 83 ASN A O 1
ATOM 626 N N . TYR A 1 84 ? -7.973 2.613 -4.177 1.00 96.19 84 TYR A N 1
ATOM 627 C CA . TYR A 1 84 ? -8.677 2.014 -3.066 1.00 96.19 84 TYR A CA 1
ATOM 628 C C . TYR A 1 84 ? -8.138 2.466 -1.714 1.00 96.19 84 TYR A C 1
ATOM 630 O O . TYR A 1 84 ? -8.926 2.761 -0.827 1.00 96.19 84 TYR A O 1
ATOM 638 N N . ALA A 1 85 ? -6.820 2.589 -1.550 1.00 96.50 85 ALA A N 1
ATOM 639 C CA . ALA A 1 85 ? -6.246 3.122 -0.320 1.00 96.50 85 ALA A CA 1
ATOM 640 C C . ALA A 1 85 ? -6.766 4.537 -0.034 1.00 96.50 85 ALA A C 1
ATOM 642 O O . ALA A 1 85 ? -7.212 4.813 1.075 1.00 96.50 85 ALA A O 1
ATOM 643 N N . VAL A 1 86 ? -6.794 5.426 -1.032 1.00 95.31 86 VAL A N 1
ATOM 644 C CA . VAL A 1 86 ? -7.370 6.767 -0.839 1.00 95.31 86 VAL A CA 1
ATOM 645 C C . VAL A 1 86 ? -8.868 6.702 -0.545 1.00 95.31 86 VAL A C 1
ATOM 647 O O . VAL A 1 86 ? -9.329 7.383 0.370 1.00 95.31 86 VAL A O 1
ATOM 650 N N . TYR A 1 87 ? -9.616 5.869 -1.270 1.00 95.12 87 TYR A N 1
ATOM 651 C CA . TYR A 1 87 ? -11.046 5.664 -1.037 1.00 95.12 87 TYR A CA 1
ATOM 652 C C . TYR A 1 87 ? -11.332 5.168 0.387 1.00 95.12 87 TYR A C 1
ATOM 654 O O . TYR A 1 87 ? -12.210 5.691 1.067 1.00 95.12 87 TYR A O 1
ATOM 662 N N . ASP A 1 88 ? -10.553 4.204 0.871 1.00 95.31 88 ASP A N 1
ATOM 663 C CA . ASP A 1 88 ? -10.680 3.640 2.207 1.00 95.31 88 ASP A CA 1
ATOM 664 C C . ASP A 1 88 ? -10.376 4.664 3.302 1.00 95.31 88 ASP A C 1
ATOM 666 O O . ASP A 1 88 ? -11.095 4.746 4.298 1.00 95.31 88 ASP A O 1
ATOM 670 N N . TRP A 1 89 ? -9.347 5.486 3.103 1.00 94.31 89 TRP A N 1
ATOM 671 C CA . TRP A 1 89 ? -8.980 6.552 4.031 1.00 94.31 89 TRP A CA 1
ATOM 672 C C . TRP A 1 89 ? -9.957 7.730 4.039 1.00 94.31 89 TRP A C 1
ATOM 674 O O . TRP A 1 89 ? -10.037 8.441 5.042 1.00 94.31 89 TRP A O 1
ATOM 684 N N . ALA A 1 90 ? -10.707 7.927 2.953 1.00 93.69 90 ALA A N 1
ATOM 685 C CA . ALA A 1 90 ? -11.725 8.967 2.837 1.00 93.69 90 ALA A CA 1
ATOM 686 C C . ALA A 1 90 ? -13.056 8.606 3.524 1.00 93.69 90 ALA A C 1
ATOM 688 O O . ALA A 1 90 ? -13.924 9.466 3.655 1.00 93.69 90 ALA A O 1
ATOM 689 N N . LYS A 1 91 ? -13.248 7.355 3.967 1.00 92.75 91 LYS A N 1
ATOM 690 C CA . LYS A 1 91 ? -14.486 6.944 4.643 1.00 92.75 91 LYS A CA 1
ATOM 691 C C . LYS A 1 91 ? -14.590 7.582 6.021 1.00 92.75 91 LYS A C 1
ATOM 693 O O . LYS A 1 91 ? -13.808 7.281 6.924 1.00 92.75 91 LYS A O 1
ATOM 698 N N . GLU A 1 92 ? -15.625 8.387 6.199 1.00 91.12 92 GLU A N 1
ATOM 699 C CA . GLU A 1 92 ? -15.953 8.971 7.493 1.00 91.12 92 GLU A CA 1
ATOM 700 C C . GLU A 1 92 ? -16.322 7.881 8.517 1.00 91.12 92 GLU A C 1
ATOM 702 O O . GLU A 1 92 ? -16.991 6.902 8.161 1.00 91.12 92 GLU A O 1
ATOM 707 N N . PRO A 1 93 ? -15.903 8.012 9.789 1.00 91.38 93 PRO A N 1
ATOM 708 C CA . PRO A 1 93 ? -16.343 7.134 10.870 1.00 91.38 93 PRO A CA 1
ATOM 709 C C . PRO A 1 93 ? -17.870 7.107 11.036 1.00 91.38 93 PRO A C 1
ATOM 711 O O . PRO A 1 93 ? -18.588 7.992 10.577 1.00 91.38 93 PRO A O 1
ATOM 714 N N . TYR A 1 94 ? -18.394 6.094 11.728 1.00 90.00 94 TYR A N 1
ATOM 715 C CA . TYR A 1 94 ? -19.812 6.079 12.088 1.00 90.00 94 TYR A CA 1
ATOM 716 C C . TYR A 1 94 ? -20.150 7.241 13.036 1.00 90.00 94 TYR A C 1
ATOM 718 O O . TYR A 1 94 ? -19.391 7.568 13.942 1.00 90.00 94 TYR A O 1
ATOM 726 N N . GLU A 1 95 ? -21.350 7.805 12.915 1.00 89.06 95 GLU A N 1
ATOM 727 C CA . GLU A 1 95 ? -21.868 8.818 13.847 1.00 89.06 95 GLU A CA 1
ATOM 728 C C . GLU A 1 95 ? -22.295 8.230 15.209 1.00 89.06 95 GLU A C 1
ATOM 730 O O . GLU A 1 95 ? -23.330 8.574 15.771 1.00 89.06 95 GLU A O 1
ATOM 735 N N . ASP A 1 96 ? -21.559 7.276 15.762 1.00 87.44 96 ASP A N 1
ATOM 736 C CA . ASP A 1 96 ? -21.964 6.511 16.946 1.00 87.44 96 ASP A CA 1
ATOM 737 C C . ASP A 1 96 ? -21.229 6.897 18.238 1.00 87.44 96 ASP A C 1
ATOM 739 O O . ASP A 1 96 ? -21.387 6.232 19.265 1.00 87.44 96 ASP A O 1
ATOM 743 N N . GLY A 1 97 ? -20.465 7.989 18.202 1.00 85.69 97 GLY A N 1
ATOM 744 C CA . GLY A 1 97 ? -19.734 8.541 19.337 1.00 85.69 97 GLY A CA 1
ATOM 745 C C . GLY A 1 97 ? -19.355 10.008 19.130 1.00 85.69 97 GLY A C 1
ATOM 746 O O . GLY A 1 97 ? -19.620 10.586 18.078 1.00 85.69 97 GLY A O 1
ATOM 747 N N . GLN A 1 98 ? -18.729 10.606 20.146 1.00 86.44 98 GLN A N 1
ATOM 748 C CA . GLN A 1 98 ? -18.133 11.942 20.040 1.00 86.44 98 GLN A CA 1
ATOM 749 C C . GLN A 1 98 ? -16.960 11.938 19.040 1.00 86.44 98 GLN A C 1
ATOM 751 O O . GLN A 1 98 ? -16.320 10.891 18.885 1.00 86.44 98 GLN A O 1
ATOM 756 N N . PRO A 1 99 ? -16.642 13.077 18.392 1.00 84.00 99 PRO A N 1
ATOM 757 C CA . PRO A 1 99 ? -15.490 13.186 17.497 1.00 84.00 99 PRO A CA 1
ATOM 758 C C . PRO A 1 99 ? -14.214 12.614 18.136 1.00 84.00 99 PRO A C 1
ATOM 760 O O . PRO A 1 99 ? -13.895 12.921 19.282 1.00 84.00 99 PRO A O 1
ATOM 763 N N . GLY A 1 100 ? -13.516 11.731 17.416 1.00 82.44 100 GLY A N 1
ATOM 764 C CA . GLY A 1 100 ? -12.325 11.019 17.909 1.00 82.44 100 GLY A CA 1
ATOM 765 C C . GLY A 1 100 ? -12.594 9.693 18.641 1.00 82.44 100 GLY A C 1
ATOM 766 O O . GLY A 1 100 ? -11.687 8.874 18.761 1.00 82.44 100 GLY A O 1
ATOM 767 N N . PHE A 1 101 ? -13.837 9.426 19.056 1.00 84.12 101 PHE A N 1
ATOM 768 C CA . PHE A 1 101 ? -14.264 8.171 19.710 1.00 84.12 101 PHE A CA 1
ATOM 769 C C . PHE A 1 101 ? -15.301 7.378 18.896 1.00 84.12 101 PHE A C 1
ATOM 771 O O . PHE A 1 101 ? -15.903 6.410 19.388 1.00 84.12 101 PHE A O 1
ATOM 778 N N . GLN A 1 102 ? -15.519 7.811 17.657 1.00 90.00 102 GLN A N 1
ATOM 779 C CA . GLN A 1 102 ? -16.376 7.166 16.671 1.00 90.00 102 GLN A CA 1
ATOM 780 C C . GLN A 1 102 ? -15.775 5.845 16.196 1.00 90.00 102 GLN A C 1
ATOM 782 O O . GLN A 1 102 ? -14.554 5.684 16.115 1.00 90.00 102 GLN A O 1
ATOM 787 N N . THR A 1 103 ? -16.644 4.901 15.854 1.00 89.81 103 THR A N 1
ATOM 788 C CA . THR A 1 103 ? -16.216 3.623 15.287 1.00 89.81 103 THR A CA 1
ATOM 789 C C . THR A 1 103 ? -15.724 3.841 13.849 1.00 89.81 103 THR A C 1
ATOM 791 O O . THR A 1 103 ? -16.500 4.323 13.015 1.00 89.81 103 THR A O 1
ATOM 794 N N . PRO A 1 104 ? -14.464 3.508 13.509 1.00 89.62 104 PRO A N 1
ATOM 795 C CA . PRO A 1 104 ? -13.941 3.801 12.182 1.00 89.62 104 PRO A CA 1
ATOM 796 C C . PRO A 1 104 ? -14.467 2.819 11.126 1.00 89.62 104 PRO A C 1
ATOM 798 O O . PRO A 1 104 ? -14.498 1.606 11.342 1.00 89.62 104 PRO A O 1
ATOM 801 N N . ARG A 1 105 ? -14.852 3.358 9.960 1.00 90.06 105 ARG A N 1
ATOM 802 C CA . ARG A 1 105 ? -15.357 2.615 8.782 1.00 90.06 105 ARG A CA 1
ATOM 803 C C . ARG A 1 105 ? -14.291 2.321 7.727 1.00 90.06 105 ARG A C 1
ATOM 805 O O . ARG A 1 105 ? -14.536 1.556 6.792 1.00 90.06 105 ARG A O 1
ATOM 812 N N . GLY A 1 106 ? -13.148 2.973 7.854 1.00 91.50 106 GLY A N 1
ATOM 813 C CA . GLY A 1 106 ? -12.051 3.005 6.901 1.00 91.50 106 GLY A CA 1
ATOM 814 C C . GLY A 1 106 ? -10.729 3.223 7.608 1.00 91.50 106 GLY A C 1
ATOM 815 O O . GLY A 1 106 ? -10.631 2.981 8.815 1.00 91.50 106 GLY A O 1
ATOM 816 N N . GLN A 1 107 ? -9.766 3.749 6.850 1.00 91.69 107 GLN A N 1
ATOM 817 C CA . GLN A 1 107 ? -8.411 4.050 7.323 1.00 91.69 107 GLN A CA 1
ATOM 818 C C . GLN A 1 107 ? -7.660 2.780 7.758 1.00 91.69 107 GLN A C 1
ATOM 820 O O . GLN A 1 107 ? -6.879 2.773 8.709 1.00 91.69 107 GLN A O 1
ATOM 825 N N . ASP A 1 108 ? -7.930 1.680 7.057 1.00 93.12 108 ASP A N 1
ATOM 826 C CA . ASP A 1 108 ? -7.461 0.338 7.392 1.00 93.12 108 ASP A CA 1
ATOM 827 C C . ASP A 1 108 ? -6.219 -0.050 6.589 1.00 93.12 108 ASP A C 1
ATOM 829 O O . ASP A 1 108 ? -5.376 -0.801 7.079 1.00 93.12 108 ASP A O 1
ATOM 833 N N . VAL A 1 109 ? -6.068 0.493 5.376 1.00 95.25 109 VAL A N 1
ATOM 834 C CA . VAL A 1 109 ? -4.895 0.257 4.523 1.00 95.25 109 VAL A CA 1
ATOM 835 C C . VAL A 1 109 ? -3.669 0.962 5.103 1.00 95.25 109 VAL A C 1
ATOM 837 O O . VAL A 1 109 ? -3.575 2.184 5.056 1.00 95.25 109 VAL A O 1
ATOM 840 N N . GLN A 1 110 ? -2.709 0.192 5.614 1.00 94.31 110 GLN A N 1
ATOM 841 C CA . GLN A 1 110 ? -1.478 0.702 6.233 1.00 94.31 110 GLN A CA 1
ATOM 842 C C . GLN A 1 110 ? -0.230 0.468 5.369 1.00 94.31 110 GLN A C 1
ATOM 844 O O . GLN A 1 110 ? 0.791 1.127 5.565 1.00 94.31 110 GLN A O 1
ATOM 849 N N . ALA A 1 111 ? -0.283 -0.452 4.401 1.00 96.38 111 ALA A N 1
ATOM 850 C CA . ALA A 1 111 ? 0.851 -0.731 3.528 1.00 96.38 111 ALA A CA 1
ATOM 851 C C . ALA A 1 111 ? 0.434 -1.053 2.087 1.00 96.38 111 ALA A C 1
ATOM 853 O O . ALA A 1 111 ? -0.545 -1.757 1.844 1.00 96.38 111 ALA A O 1
ATOM 854 N N . LEU A 1 112 ? 1.222 -0.573 1.129 1.00 97.50 112 LEU A N 1
ATOM 855 C CA . LEU A 1 112 ? 1.064 -0.827 -0.297 1.00 97.50 112 LEU A CA 1
ATOM 856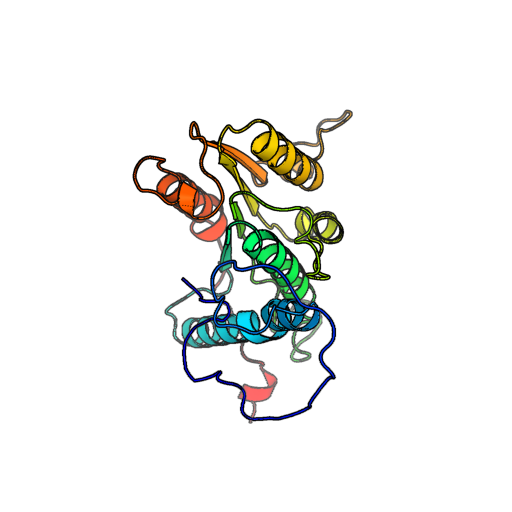 C C . LEU A 1 112 ? 2.355 -1.410 -0.864 1.00 97.50 112 LEU A C 1
ATOM 858 O O . LEU A 1 112 ? 3.437 -0.886 -0.618 1.00 97.50 112 LEU A O 1
ATOM 862 N N . VAL A 1 113 ? 2.232 -2.467 -1.655 1.00 97.50 113 VAL A N 1
ATOM 863 C CA . VAL A 1 113 ? 3.306 -2.998 -2.494 1.00 97.50 113 VAL A CA 1
ATOM 864 C C . VAL A 1 113 ? 2.871 -2.844 -3.942 1.00 97.50 113 VAL A C 1
ATOM 866 O O . VAL A 1 113 ? 1.855 -3.406 -4.343 1.00 97.50 113 VAL A O 1
ATOM 869 N N . LEU A 1 114 ? 3.630 -2.086 -4.722 1.00 96.25 114 LEU A N 1
ATOM 870 C CA . LEU A 1 114 ? 3.344 -1.781 -6.117 1.00 96.25 114 LEU A CA 1
ATOM 871 C C . LEU A 1 114 ? 4.421 -2.436 -6.989 1.00 96.25 114 LEU A C 1
ATOM 873 O O . LEU A 1 114 ? 5.589 -2.060 -6.908 1.00 96.25 114 LEU A O 1
ATOM 877 N N . ILE A 1 115 ? 4.047 -3.427 -7.797 1.00 95.12 115 ILE A N 1
ATOM 878 C CA . ILE A 1 115 ? 4.988 -4.200 -8.625 1.00 95.12 115 ILE A CA 1
ATOM 879 C C . ILE A 1 115 ? 4.826 -3.764 -10.081 1.00 95.12 115 ILE A C 1
ATOM 881 O O . ILE A 1 115 ? 3.732 -3.892 -10.618 1.00 95.12 115 ILE A O 1
ATOM 885 N N . SER A 1 116 ? 5.884 -3.251 -10.710 1.00 93.25 116 SER A N 1
ATOM 886 C CA . SER A 1 116 ? 5.852 -2.604 -12.032 1.00 93.25 116 SER A CA 1
ATOM 887 C C . SER A 1 116 ? 4.679 -1.618 -12.164 1.00 93.25 116 SER A C 1
ATOM 889 O O . SER A 1 116 ? 3.786 -1.833 -12.980 1.00 93.25 116 SER A O 1
ATOM 891 N N . PRO A 1 117 ? 4.594 -0.573 -11.315 1.00 91.94 117 PRO A N 1
ATOM 892 C CA . PRO A 1 117 ? 3.447 0.325 -11.341 1.00 91.94 117 PRO A CA 1
ATOM 893 C C . PRO A 1 117 ? 3.365 1.109 -12.653 1.00 91.94 117 PRO A C 1
ATOM 895 O O . PRO A 1 117 ? 4.324 1.759 -13.066 1.00 91.94 117 PRO A O 1
ATOM 898 N N . GLU A 1 118 ? 2.170 1.150 -13.235 1.00 83.56 118 GLU A N 1
ATOM 899 C CA . GLU A 1 118 ? 1.857 2.041 -14.350 1.00 83.56 118 GLU A CA 1
ATOM 900 C C . GLU A 1 118 ? 1.190 3.328 -13.850 1.00 83.56 118 GLU A C 1
ATOM 902 O O . GLU A 1 118 ? 0.198 3.283 -13.124 1.00 83.56 118 GLU A O 1
ATOM 907 N N . GLU A 1 119 ? 1.685 4.494 -14.276 1.00 73.12 119 GLU A N 1
ATOM 908 C CA . GLU A 1 119 ? 1.140 5.802 -13.866 1.00 73.12 119 GLU A CA 1
ATOM 909 C C . GLU A 1 119 ? -0.345 5.987 -14.222 1.00 73.12 119 GLU A C 1
ATOM 911 O O . GLU A 1 119 ? -1.108 6.630 -13.489 1.00 73.12 119 GLU A O 1
ATOM 916 N N . ALA A 1 120 ? -0.732 5.446 -15.375 1.00 68.94 120 ALA A N 1
ATOM 917 C CA . ALA A 1 120 ? -2.092 5.414 -15.871 1.00 68.94 120 ALA A CA 1
ATOM 918 C C . ALA A 1 120 ? -2.235 4.234 -16.832 1.00 68.94 120 ALA A C 1
ATOM 920 O O . ALA A 1 120 ? -1.552 4.182 -17.855 1.00 68.94 120 ALA A O 1
ATOM 921 N N . PHE A 1 121 ? -3.170 3.333 -16.540 1.00 70.88 121 PHE A N 1
ATOM 922 C CA . PHE A 1 121 ? -3.557 2.309 -17.502 1.00 70.88 121 PHE A CA 1
ATOM 923 C C . PHE A 1 121 ? -4.424 2.973 -18.577 1.00 70.88 121 PHE A C 1
ATOM 925 O O . PHE A 1 121 ? -5.468 3.564 -18.266 1.00 70.88 121 PHE A O 1
ATOM 932 N N . HIS A 1 122 ? -3.976 2.954 -19.832 1.00 68.06 122 HIS A N 1
ATOM 933 C CA . HIS A 1 122 ? -4.633 3.675 -20.924 1.00 68.06 122 HIS A CA 1
ATOM 934 C C . HIS A 1 122 ? -6.103 3.252 -21.052 1.00 68.06 122 HIS A C 1
ATOM 936 O O . HIS A 1 122 ? -6.423 2.071 -21.096 1.00 68.06 122 HIS A O 1
ATOM 942 N N . GLY A 1 123 ? -7.014 4.229 -21.084 1.00 68.69 123 GLY A N 1
ATOM 943 C CA . GLY A 1 123 ? -8.453 3.965 -21.182 1.00 68.69 123 GLY A CA 1
ATOM 944 C C . GLY A 1 123 ? -9.134 3.510 -19.885 1.00 68.69 123 GLY A C 1
ATOM 945 O O . GLY A 1 123 ? -10.348 3.341 -19.896 1.00 68.69 123 GLY A O 1
ATOM 946 N N . SER A 1 124 ? -8.418 3.376 -18.759 1.00 73.00 124 SER A N 1
ATOM 947 C CA . SER A 1 124 ? -9.042 2.991 -17.478 1.00 73.00 124 SER A CA 1
ATOM 948 C C . SER A 1 124 ? -9.795 4.119 -16.774 1.00 73.00 124 SER A C 1
ATOM 950 O O . SER A 1 124 ? -10.641 3.867 -15.923 1.00 73.00 124 SER A O 1
ATOM 952 N N . GLY A 1 125 ? -9.462 5.379 -17.069 1.00 75.88 125 GLY A N 1
ATOM 953 C CA . GLY A 1 125 ? -9.963 6.529 -16.309 1.00 75.88 125 GLY A CA 1
ATOM 954 C C . GLY A 1 125 ? -9.456 6.597 -14.859 1.00 75.88 125 GLY A C 1
ATOM 955 O O . GLY A 1 125 ? -9.824 7.525 -14.144 1.00 75.88 125 GLY A O 1
ATOM 956 N N . ILE A 1 126 ? -8.597 5.664 -14.433 1.00 80.38 126 ILE A N 1
ATOM 957 C CA . ILE A 1 126 ? -8.004 5.609 -13.098 1.00 80.38 126 ILE A CA 1
ATOM 958 C C . ILE A 1 126 ? -6.537 6.021 -13.192 1.00 80.38 126 ILE A C 1
ATOM 960 O O . ILE A 1 126 ? -5.745 5.389 -13.888 1.00 80.38 126 ILE A O 1
ATOM 964 N N . LYS A 1 127 ? -6.166 7.098 -12.493 1.00 86.31 127 LYS A N 1
ATOM 965 C CA . LYS A 1 127 ? -4.796 7.630 -12.481 1.00 86.31 127 LYS A CA 1
ATOM 966 C C . LYS A 1 127 ? -4.252 7.604 -11.063 1.00 86.31 127 LYS A C 1
ATOM 968 O O . LYS A 1 127 ? -4.788 8.285 -10.193 1.00 86.31 127 LYS A O 1
ATOM 973 N N . MET A 1 128 ? -3.177 6.855 -10.823 1.00 87.81 128 MET A N 1
ATOM 974 C CA . MET A 1 128 ? -2.571 6.818 -9.487 1.00 87.81 128 MET A CA 1
ATOM 975 C C . MET A 1 128 ? -1.852 8.125 -9.143 1.00 87.81 128 MET A C 1
ATOM 977 O O . MET A 1 128 ? -1.877 8.551 -7.993 1.00 87.81 128 MET A O 1
ATOM 981 N N . THR A 1 129 ? -1.250 8.792 -10.132 1.00 86.62 129 THR A N 1
ATOM 982 C CA . THR A 1 129 ? -0.332 9.928 -9.924 1.00 86.62 129 THR A CA 1
ATOM 983 C C . THR A 1 129 ? -0.975 11.101 -9.187 1.00 86.62 129 THR A C 1
ATOM 985 O O . THR A 1 129 ? -0.332 11.729 -8.350 1.00 86.62 129 THR A O 1
ATOM 988 N N . GLN A 1 130 ? -2.264 11.355 -9.428 1.00 88.62 130 GLN A N 1
ATOM 989 C CA . GLN A 1 130 ? -3.033 12.413 -8.762 1.00 88.62 130 GLN A CA 1
ATOM 990 C C . GLN A 1 130 ? -3.332 12.106 -7.287 1.00 88.62 130 GLN A C 1
ATOM 992 O O . GLN A 1 130 ? -3.603 13.018 -6.511 1.00 88.62 130 GLN A O 1
ATOM 997 N N . LEU A 1 131 ? -3.265 10.834 -6.894 1.00 90.88 131 LEU A N 1
ATOM 998 C CA . LEU A 1 131 ? -3.608 10.351 -5.558 1.00 90.88 131 LEU A CA 1
ATOM 999 C C . LEU A 1 131 ? -2.383 10.108 -4.670 1.00 90.88 131 LEU A C 1
ATOM 1001 O O . LEU A 1 131 ? -2.505 10.089 -3.445 1.00 90.88 131 LEU A O 1
ATOM 1005 N N . LEU A 1 132 ? -1.188 9.991 -5.257 1.00 89.25 132 LEU A N 1
ATOM 1006 C CA . LEU A 1 132 ? 0.068 9.823 -4.516 1.00 89.25 132 LEU A CA 1
ATOM 1007 C C . LEU A 1 132 ? 0.324 10.910 -3.448 1.00 89.25 132 LEU A C 1
ATOM 1009 O O . LEU A 1 132 ? 0.846 10.555 -2.388 1.00 89.25 132 LEU A O 1
ATOM 1013 N N . PRO A 1 133 ? -0.078 12.192 -3.622 1.00 88.44 133 PRO A N 1
ATOM 1014 C CA . PRO A 1 133 ? -0.001 13.179 -2.545 1.00 88.44 133 PRO A CA 1
ATOM 1015 C C . PRO A 1 133 ? -0.805 12.804 -1.294 1.00 88.44 133 PRO A C 1
ATOM 1017 O O . PRO A 1 133 ? -0.354 13.073 -0.185 1.00 88.44 133 PRO A O 1
ATOM 1020 N N . ALA A 1 134 ? -1.964 12.158 -1.453 1.00 90.00 134 ALA A N 1
ATOM 1021 C CA . ALA A 1 134 ? -2.760 11.696 -0.322 1.00 90.00 134 ALA A CA 1
ATOM 1022 C C . ALA A 1 134 ? -2.110 10.491 0.372 1.00 90.00 134 ALA A C 1
ATOM 1024 O O . ALA A 1 134 ? -2.201 10.400 1.593 1.00 90.00 134 ALA A O 1
ATOM 1025 N N . ILE A 1 135 ? -1.440 9.612 -0.383 1.00 91.62 135 ILE A N 1
ATOM 1026 C CA . ILE A 1 135 ? -0.731 8.431 0.141 1.00 91.62 135 ILE A CA 1
ATOM 1027 C C . ILE A 1 135 ? 0.506 8.817 0.954 1.00 91.62 135 ILE A C 1
ATOM 1029 O O . ILE A 1 135 ? 0.754 8.234 2.006 1.00 91.62 135 ILE A O 1
ATOM 1033 N N . LYS A 1 136 ? 1.276 9.807 0.491 1.00 87.81 136 LYS A N 1
ATOM 1034 C CA . LYS A 1 136 ? 2.515 10.234 1.163 1.00 87.81 136 LYS A CA 1
ATOM 1035 C C . LYS A 1 136 ? 2.297 11.093 2.409 1.00 87.81 136 LYS A C 1
ATOM 1037 O O . LYS A 1 136 ? 3.278 11.549 2.990 1.00 87.81 136 LYS A O 1
ATOM 1042 N N . ASP A 1 137 ? 1.046 11.365 2.766 1.00 87.56 137 ASP A N 1
ATOM 1043 C CA . ASP A 1 137 ? 0.677 12.151 3.937 1.00 87.56 137 ASP A CA 1
ATOM 1044 C C . ASP A 1 137 ? 1.157 11.449 5.226 1.00 87.56 137 ASP A C 1
ATOM 1046 O O . ASP A 1 137 ? 0.702 10.334 5.518 1.00 87.56 137 ASP A O 1
ATOM 1050 N N . PRO A 1 138 ? 2.049 12.078 6.018 1.00 83.25 138 PRO A N 1
ATOM 1051 C CA . PRO A 1 138 ? 2.559 11.486 7.248 1.00 83.25 138 PRO A CA 1
ATOM 1052 C C . PRO A 1 138 ? 1.452 11.134 8.248 1.00 83.25 138 PRO A C 1
ATOM 1054 O O . PRO A 1 138 ? 1.589 10.149 8.973 1.00 83.25 138 PRO A O 1
ATOM 1057 N N . ALA A 1 139 ? 0.341 11.882 8.258 1.00 84.38 139 ALA A N 1
ATOM 1058 C CA . ALA A 1 139 ? -0.778 11.641 9.168 1.00 84.38 139 ALA A CA 1
ATOM 1059 C C . ALA A 1 139 ? -1.493 10.311 8.892 1.00 84.38 139 ALA A C 1
ATOM 1061 O O . ALA A 1 139 ? -2.096 9.738 9.799 1.00 84.38 139 ALA A O 1
ATOM 1062 N N . LYS A 1 140 ? -1.405 9.795 7.658 1.00 87.19 140 LYS A N 1
ATOM 1063 C CA . LYS A 1 140 ? -1.991 8.500 7.294 1.00 87.19 140 LYS A CA 1
ATOM 1064 C C . LYS A 1 140 ? -1.083 7.316 7.618 1.00 87.19 140 LYS A C 1
ATOM 1066 O O . LYS A 1 140 ? -1.534 6.182 7.625 1.00 87.19 140 LYS A O 1
ATOM 1071 N N . ASN A 1 141 ? 0.203 7.554 7.874 1.00 87.88 141 ASN A N 1
ATOM 1072 C CA . ASN A 1 141 ? 1.169 6.511 8.224 1.00 87.88 141 ASN A CA 1
ATOM 1073 C C . ASN A 1 141 ? 1.225 5.308 7.243 1.00 87.88 141 ASN A C 1
ATOM 1075 O O . ASN A 1 141 ? 1.647 4.214 7.612 1.00 87.88 141 ASN A O 1
ATOM 1079 N N . ILE A 1 142 ? 0.846 5.506 5.974 1.00 92.88 142 ILE A N 1
ATOM 1080 C CA . ILE A 1 142 ? 0.882 4.451 4.953 1.00 92.88 142 ILE A CA 1
ATOM 1081 C C . ILE A 1 142 ? 2.337 4.198 4.545 1.00 92.88 142 ILE A C 1
ATOM 1083 O O . ILE A 1 142 ? 3.095 5.141 4.309 1.00 92.88 142 ILE A O 1
ATOM 1087 N N . SER A 1 143 ? 2.738 2.933 4.459 1.00 94.38 143 SER A N 1
ATOM 1088 C CA . SER A 1 143 ? 4.048 2.526 3.936 1.00 94.38 143 SER A CA 1
ATOM 1089 C C . SER A 1 143 ? 3.929 2.053 2.492 1.00 94.38 143 SER A C 1
ATOM 1091 O O . SER A 1 143 ? 2.975 1.356 2.157 1.00 94.38 143 SER A O 1
ATOM 1093 N N . VAL A 1 144 ? 4.892 2.390 1.631 1.00 95.88 144 VAL A N 1
ATOM 1094 C CA . VAL A 1 144 ? 4.870 2.000 0.212 1.00 95.88 144 VAL A CA 1
ATOM 1095 C C . VAL A 1 144 ? 6.179 1.325 -0.181 1.00 95.88 144 VAL A C 1
ATOM 1097 O O . VAL A 1 144 ? 7.261 1.887 -0.027 1.00 95.88 144 VAL A O 1
ATOM 1100 N N . LEU A 1 145 ? 6.071 0.126 -0.739 1.00 96.31 145 LEU A N 1
ATOM 1101 C CA . LEU A 1 145 ? 7.149 -0.586 -1.408 1.00 96.31 145 LEU A CA 1
ATOM 1102 C C . LEU A 1 145 ? 6.868 -0.598 -2.909 1.00 96.31 145 LEU A C 1
ATOM 1104 O O . LEU A 1 145 ? 5.812 -1.052 -3.334 1.00 96.31 145 LEU A O 1
ATOM 1108 N N . ILE A 1 146 ? 7.811 -0.121 -3.709 1.00 95.81 146 ILE A N 1
ATOM 1109 C CA . ILE A 1 146 ? 7.764 -0.196 -5.167 1.00 95.81 146 ILE A CA 1
ATOM 1110 C C . ILE A 1 146 ? 8.818 -1.197 -5.626 1.00 95.81 146 ILE A C 1
ATOM 1112 O O . ILE A 1 146 ? 9.973 -1.120 -5.206 1.00 95.81 146 ILE A O 1
ATOM 1116 N N . CYS A 1 147 ? 8.423 -2.127 -6.487 1.00 95.19 147 CYS A N 1
ATOM 1117 C CA . CYS A 1 147 ? 9.300 -3.132 -7.072 1.00 95.19 147 CYS A CA 1
ATOM 1118 C C . CYS A 1 147 ? 9.208 -3.074 -8.594 1.00 95.19 147 CYS A C 1
ATOM 1120 O O . CYS A 1 147 ? 8.110 -2.947 -9.124 1.00 95.19 147 CYS A O 1
ATOM 1122 N N . CYS A 1 148 ? 10.322 -3.203 -9.305 1.00 94.69 148 CYS A N 1
ATOM 1123 C CA . CYS A 1 148 ? 10.329 -3.325 -10.766 1.00 94.69 148 CYS A CA 1
ATOM 1124 C C . CYS A 1 148 ? 11.516 -4.168 -11.238 1.00 94.69 148 CYS A C 1
ATOM 1126 O O . CYS A 1 148 ? 12.461 -4.390 -10.481 1.00 94.69 148 CYS A O 1
ATOM 1128 N N . GLY A 1 149 ? 11.484 -4.630 -12.487 1.00 92.38 149 GLY A N 1
ATOM 1129 C CA . GLY A 1 149 ? 12.661 -5.202 -13.139 1.00 92.38 149 GLY A CA 1
ATOM 1130 C C . GLY A 1 149 ? 13.712 -4.138 -13.476 1.00 92.38 149 GLY A C 1
ATOM 1131 O O . GLY A 1 149 ? 13.448 -2.940 -13.386 1.00 92.38 149 GLY A O 1
ATOM 1132 N N . ASN A 1 150 ? 14.894 -4.577 -13.910 1.00 93.00 150 ASN A N 1
ATOM 1133 C CA . ASN A 1 150 ? 16.005 -3.709 -14.325 1.00 93.00 150 ASN A CA 1
ATOM 1134 C C . ASN A 1 150 ? 15.963 -3.323 -15.815 1.00 93.00 150 ASN A C 1
ATOM 1136 O O . ASN A 1 150 ? 16.990 -2.974 -16.404 1.00 93.00 150 ASN A O 1
ATOM 1140 N N . ASP A 1 151 ? 14.794 -3.431 -16.452 1.00 92.12 151 ASP A N 1
ATOM 1141 C CA . ASP A 1 151 ? 14.597 -2.826 -17.764 1.00 92.12 151 ASP A CA 1
ATOM 1142 C C . ASP A 1 151 ? 14.618 -1.290 -17.619 1.00 92.12 151 ASP A C 1
ATOM 1144 O O . ASP A 1 151 ? 13.916 -0.762 -16.753 1.00 92.12 151 ASP A O 1
ATOM 1148 N N . PRO A 1 152 ? 15.377 -0.548 -18.450 1.00 92.06 152 PRO A N 1
ATOM 1149 C CA . PRO A 1 152 ? 15.512 0.899 -18.296 1.00 92.06 152 PRO A CA 1
ATOM 1150 C C . PRO A 1 152 ? 14.190 1.674 -18.323 1.00 92.06 152 PRO A C 1
ATOM 1152 O O . PRO A 1 152 ? 14.089 2.726 -17.690 1.00 92.06 152 PRO A O 1
ATOM 1155 N N . LYS A 1 153 ? 13.176 1.194 -19.058 1.00 89.94 153 LYS A N 1
ATOM 1156 C CA . LYS A 1 153 ? 11.868 1.861 -19.108 1.00 89.94 153 LYS A CA 1
ATOM 1157 C C . LYS A 1 153 ? 11.097 1.615 -17.819 1.00 89.94 153 LYS A C 1
ATOM 1159 O O . LYS A 1 153 ? 10.611 2.570 -17.219 1.00 89.94 153 LYS A O 1
ATOM 1164 N N . GLU A 1 154 ? 11.034 0.361 -17.379 1.00 89.00 154 GLU A N 1
ATOM 1165 C CA . GLU A 1 154 ? 10.385 -0.034 -16.122 1.00 89.00 154 GLU A CA 1
ATOM 1166 C C . GLU A 1 154 ? 10.986 0.701 -14.925 1.00 89.00 154 GLU A C 1
ATOM 1168 O O . GLU A 1 154 ? 10.260 1.275 -14.114 1.00 89.00 154 GLU A O 1
ATOM 1173 N N . GLU A 1 155 ? 12.316 0.743 -14.849 1.00 92.69 155 GLU A N 1
ATOM 1174 C CA . GLU A 1 155 ? 13.029 1.437 -13.783 1.00 92.69 155 GLU A CA 1
ATOM 1175 C C . GLU A 1 155 ? 12.728 2.939 -13.797 1.00 92.69 155 GLU A C 1
ATOM 1177 O O . GLU A 1 155 ? 12.436 3.518 -12.749 1.00 92.69 155 GLU A O 1
ATOM 1182 N N . ALA A 1 156 ? 12.722 3.579 -14.972 1.00 92.38 156 ALA A N 1
ATOM 1183 C CA . ALA A 1 156 ? 12.378 4.994 -15.092 1.00 92.38 156 ALA A CA 1
ATOM 1184 C C . ALA A 1 156 ? 10.938 5.285 -14.631 1.00 92.38 156 ALA A C 1
ATOM 1186 O O . ALA A 1 156 ? 10.705 6.265 -13.915 1.00 92.38 156 ALA A O 1
ATOM 1187 N N . HIS A 1 157 ? 9.978 4.428 -14.993 1.00 90.44 157 HIS A N 1
ATOM 1188 C CA . HIS A 1 157 ? 8.586 4.547 -14.555 1.00 90.44 157 HIS A CA 1
ATOM 1189 C C . HIS A 1 157 ? 8.444 4.347 -13.042 1.00 90.44 157 HIS A C 1
ATOM 1191 O O . HIS A 1 157 ? 7.880 5.202 -12.354 1.00 90.44 157 HIS A O 1
ATOM 1197 N N . ALA A 1 158 ? 9.013 3.270 -12.500 1.00 93.12 158 ALA A N 1
ATOM 1198 C CA . ALA A 1 158 ? 8.974 2.974 -11.073 1.00 93.12 158 ALA A CA 1
ATOM 1199 C C . ALA A 1 158 ? 9.653 4.071 -10.245 1.00 93.12 158 ALA A C 1
ATOM 1201 O O . ALA A 1 158 ? 9.112 4.503 -9.225 1.00 93.12 158 ALA A O 1
ATOM 1202 N N . LYS A 1 159 ? 10.797 4.585 -10.714 1.00 92.69 159 LYS A N 1
ATOM 1203 C CA . LYS A 1 159 ? 11.499 5.704 -10.085 1.00 92.69 159 LYS A CA 1
ATOM 1204 C C . LYS A 1 159 ? 10.654 6.973 -10.086 1.00 92.69 159 LYS A C 1
ATOM 1206 O O . LYS A 1 159 ? 10.603 7.662 -9.075 1.00 92.69 159 LYS A O 1
ATOM 1211 N N . LYS A 1 160 ? 9.950 7.275 -11.176 1.00 91.56 160 LYS A N 1
ATOM 1212 C CA . LYS A 1 160 ? 9.062 8.442 -11.232 1.00 91.56 160 LYS A CA 1
ATOM 1213 C C . LYS A 1 160 ? 7.904 8.333 -10.237 1.00 91.56 160 LYS A C 1
ATOM 1215 O O . LYS A 1 160 ? 7.623 9.302 -9.535 1.00 91.56 160 LYS A O 1
ATOM 1220 N N . VAL A 1 161 ? 7.267 7.164 -10.126 1.00 91.81 161 VAL A N 1
ATOM 1221 C CA . VAL A 1 161 ? 6.234 6.910 -9.101 1.00 91.81 161 VAL A CA 1
ATOM 1222 C C . VAL A 1 161 ? 6.830 7.033 -7.694 1.00 91.81 161 VAL A C 1
ATOM 1224 O O . VAL A 1 161 ? 6.232 7.671 -6.826 1.00 91.81 161 VAL A O 1
ATOM 1227 N N . PHE A 1 162 ? 8.031 6.490 -7.477 1.00 92.38 162 PHE A N 1
ATOM 1228 C CA . PHE A 1 162 ? 8.752 6.594 -6.210 1.00 92.38 162 PHE A CA 1
ATOM 1229 C C . PHE A 1 162 ? 9.055 8.042 -5.826 1.00 92.38 162 PHE A C 1
ATOM 1231 O O . PHE A 1 162 ? 8.747 8.447 -4.710 1.00 92.38 162 PHE A O 1
ATOM 1238 N N . ASP A 1 163 ? 9.574 8.850 -6.747 1.00 89.94 163 ASP A N 1
ATOM 1239 C CA . ASP A 1 163 ? 9.887 10.260 -6.505 1.00 89.94 163 ASP A CA 1
ATOM 1240 C C . ASP A 1 163 ? 8.613 11.078 -6.188 1.00 89.94 163 ASP A C 1
ATOM 1242 O O . ASP A 1 163 ? 8.672 12.081 -5.480 1.00 89.94 163 ASP A O 1
ATOM 1246 N N . MET A 1 164 ? 7.427 10.656 -6.645 1.00 88.62 164 MET A N 1
ATOM 1247 C CA . MET A 1 164 ? 6.166 11.321 -6.282 1.00 88.62 164 MET A CA 1
ATOM 1248 C C . MET A 1 164 ? 5.750 11.063 -4.826 1.00 88.62 164 MET A C 1
ATOM 1250 O O . MET A 1 164 ? 5.255 11.987 -4.164 1.00 88.62 164 MET A O 1
ATOM 1254 N N . VAL A 1 165 ? 5.947 9.835 -4.325 1.00 88.19 165 VAL A N 1
ATOM 1255 C CA . VAL A 1 165 ? 5.642 9.454 -2.928 1.00 88.19 165 VAL A CA 1
ATOM 1256 C C . VAL A 1 165 ? 6.779 9.770 -1.957 1.00 88.19 165 VAL A C 1
ATOM 1258 O O . VAL A 1 165 ? 6.538 9.979 -0.769 1.00 88.19 165 VAL A O 1
ATOM 1261 N N . ASN A 1 166 ? 8.006 9.857 -2.462 1.00 86.81 166 ASN A N 1
ATOM 1262 C CA . ASN A 1 166 ? 9.221 10.131 -1.710 1.00 86.81 166 ASN A CA 1
ATOM 1263 C C . ASN A 1 166 ? 10.089 11.177 -2.435 1.00 86.81 166 ASN A C 1
ATOM 1265 O O . ASN A 1 166 ? 11.176 10.853 -2.919 1.00 86.81 166 ASN A O 1
ATOM 1269 N N . PRO A 1 167 ? 9.607 12.428 -2.553 1.00 79.56 167 PRO A N 1
ATOM 1270 C CA . PRO A 1 167 ? 10.319 13.462 -3.289 1.00 79.56 167 PRO A CA 1
ATOM 1271 C C . PRO A 1 167 ? 11.710 13.719 -2.694 1.00 79.56 167 PRO A C 1
ATOM 1273 O O . PRO A 1 167 ? 11.849 13.768 -1.467 1.00 79.56 167 PRO A O 1
ATOM 1276 N N . PRO A 1 168 ? 12.745 13.907 -3.537 1.00 65.94 168 PRO A N 1
ATOM 1277 C CA . PRO A 1 168 ? 14.079 14.239 -3.064 1.00 65.94 168 PRO A CA 1
ATOM 1278 C C . PRO A 1 168 ? 14.036 15.565 -2.302 1.00 65.94 168 PRO A C 1
ATOM 1280 O O . PRO A 1 168 ? 13.544 16.577 -2.798 1.00 65.94 168 PRO A O 1
ATOM 1283 N N . LEU A 1 169 ? 14.540 15.544 -1.069 1.00 63.59 169 LEU A N 1
ATOM 1284 C CA . LEU A 1 169 ? 14.557 16.702 -0.182 1.00 63.59 169 LEU A CA 1
ATOM 1285 C C . LEU A 1 169 ? 15.516 17.758 -0.737 1.00 63.59 169 LEU A C 1
ATOM 1287 O O . LEU A 1 169 ? 16.733 17.658 -0.580 1.00 63.59 169 LEU A O 1
ATOM 1291 N N . THR A 1 170 ? 14.978 18.792 -1.371 1.00 55.91 170 THR A N 1
ATOM 1292 C CA . THR A 1 170 ? 15.719 20.026 -1.622 1.00 55.91 170 THR A CA 1
ATOM 1293 C C . THR A 1 170 ? 15.837 20.775 -0.296 1.00 55.91 170 THR A C 1
ATOM 1295 O O . THR A 1 170 ? 14.941 21.526 0.069 1.00 55.91 170 THR A O 1
ATOM 1298 N N . ALA A 1 171 ? 16.945 20.546 0.411 1.00 51.03 171 ALA A N 1
ATOM 1299 C CA . ALA A 1 171 ? 17.345 21.211 1.651 1.00 51.03 171 ALA A CA 1
ATOM 1300 C C . ALA A 1 171 ? 16.489 20.927 2.906 1.00 51.03 171 ALA A C 1
ATOM 1302 O O . ALA A 1 171 ? 15.272 21.056 2.919 1.00 51.03 171 ALA A O 1
ATOM 1303 N N . SER A 1 172 ? 17.204 20.692 4.010 1.00 47.41 172 SER A N 1
ATOM 1304 C CA . SER A 1 172 ? 16.744 20.670 5.410 1.00 47.41 172 SER A CA 1
ATOM 1305 C C . SER A 1 172 ? 16.462 19.292 6.017 1.00 47.41 172 SER A C 1
ATOM 1307 O O . SER A 1 172 ? 16.131 18.314 5.354 1.00 47.41 172 SER A O 1
ATOM 1309 N N . LYS A 1 173 ? 16.718 19.231 7.325 1.00 48.25 173 LYS A N 1
ATOM 1310 C CA . LYS A 1 173 ? 16.921 18.079 8.218 1.00 48.25 173 LYS A CA 1
ATOM 1311 C C . LYS A 1 173 ? 15.666 17.207 8.453 1.00 48.25 173 LYS A C 1
ATOM 1313 O O . LYS A 1 173 ? 15.516 16.626 9.519 1.00 48.25 173 LYS A O 1
ATOM 1318 N N . ASP A 1 174 ? 14.779 17.083 7.470 1.00 53.78 174 ASP A N 1
ATOM 1319 C CA . ASP A 1 174 ? 13.415 16.563 7.642 1.00 53.78 174 ASP A CA 1
ATOM 1320 C C . ASP A 1 174 ? 13.203 15.124 7.121 1.00 53.78 174 ASP A C 1
ATOM 1322 O O . ASP A 1 174 ? 12.061 14.672 7.009 1.00 53.78 174 ASP A O 1
ATOM 1326 N N . LYS A 1 175 ? 14.275 14.354 6.847 1.00 50.91 175 LYS A N 1
ATOM 1327 C CA . LYS A 1 175 ? 14.164 12.917 6.487 1.00 50.91 175 LYS A CA 1
ATOM 1328 C C . LYS A 1 175 ? 13.374 12.112 7.526 1.00 50.91 175 LYS A C 1
ATOM 1330 O O . LYS A 1 175 ? 12.584 11.250 7.151 1.00 50.91 175 LYS A O 1
ATOM 1335 N N . GLU A 1 176 ? 13.544 12.421 8.811 1.00 50.88 176 GLU A N 1
ATOM 1336 C CA . GLU A 1 176 ? 12.775 11.799 9.899 1.00 50.88 176 GLU A CA 1
ATOM 1337 C C . GLU A 1 176 ? 11.318 12.283 9.969 1.00 50.88 176 GLU A C 1
ATOM 1339 O O . GLU A 1 176 ? 10.471 11.580 10.511 1.00 50.88 176 GLU A O 1
ATOM 1344 N N . ARG A 1 177 ? 11.001 13.459 9.409 1.00 48.94 177 ARG A N 1
ATOM 1345 C CA . ARG A 1 177 ? 9.710 14.143 9.589 1.00 48.94 177 ARG A CA 1
ATOM 1346 C C . ARG A 1 177 ? 8.682 13.882 8.492 1.00 48.94 177 ARG A C 1
ATOM 1348 O O . ARG A 1 177 ? 7.493 13.947 8.784 1.00 48.94 177 ARG A O 1
ATOM 1355 N N . LEU A 1 178 ? 9.098 13.603 7.253 1.00 53.12 178 LEU A N 1
ATOM 1356 C CA . LEU A 1 178 ? 8.149 13.474 6.136 1.00 53.12 178 LEU A CA 1
ATOM 1357 C C . LEU A 1 178 ? 7.632 12.049 5.927 1.00 53.12 178 LEU A C 1
ATOM 1359 O O . LEU A 1 178 ? 6.429 11.845 5.954 1.00 53.12 178 LEU A O 1
ATOM 1363 N N . ASN A 1 179 ? 8.490 11.045 5.756 1.00 57.22 179 ASN A N 1
ATOM 1364 C CA . ASN A 1 179 ? 8.023 9.659 5.602 1.00 57.22 179 ASN A CA 1
ATOM 1365 C C . ASN A 1 179 ? 8.943 8.603 6.227 1.00 57.22 179 ASN A C 1
ATOM 1367 O O . ASN A 1 179 ? 8.603 7.420 6.212 1.00 57.22 179 ASN A O 1
ATOM 1371 N N . GLY A 1 180 ? 10.070 9.008 6.825 1.00 62.62 180 GLY A N 1
ATOM 1372 C CA . GLY A 1 180 ? 11.067 8.080 7.350 1.00 62.62 180 GLY A CA 1
ATOM 1373 C C . GLY A 1 180 ? 11.430 6.994 6.331 1.00 62.62 180 GLY A C 1
ATOM 1374 O O . GLY A 1 180 ? 11.451 7.213 5.123 1.00 62.62 180 GLY A O 1
ATOM 1375 N N . ASP A 1 181 ? 11.643 5.787 6.836 1.00 74.75 181 ASP A N 1
ATOM 1376 C CA . ASP A 1 181 ? 12.013 4.592 6.073 1.00 74.75 181 ASP A CA 1
ATOM 1377 C C . ASP A 1 181 ? 10.825 3.906 5.347 1.00 74.75 181 ASP A C 1
ATOM 1379 O O . ASP A 1 181 ? 10.984 2.797 4.818 1.00 74.75 181 ASP A O 1
ATOM 1383 N N . ARG A 1 182 ? 9.619 4.508 5.376 1.00 87.19 182 ARG A N 1
ATOM 1384 C CA . ARG A 1 182 ? 8.341 3.891 4.948 1.00 87.19 182 ARG A CA 1
ATOM 1385 C C . ARG A 1 182 ? 8.172 3.762 3.437 1.00 87.19 182 ARG A C 1
ATOM 1387 O O . ARG A 1 182 ? 7.397 2.916 3.000 1.00 87.19 182 ARG A O 1
ATOM 1394 N N . MET A 1 183 ? 8.869 4.585 2.658 1.00 92.19 183 MET A N 1
ATOM 1395 C CA . MET A 1 183 ? 8.823 4.554 1.196 1.00 92.19 183 MET A CA 1
ATOM 1396 C C . MET A 1 183 ? 10.095 3.899 0.671 1.00 92.19 183 MET A C 1
ATOM 1398 O O . MET A 1 183 ? 11.195 4.374 0.957 1.00 92.19 183 MET A O 1
ATOM 1402 N N . ARG A 1 184 ? 9.973 2.810 -0.093 1.00 93.31 184 ARG A N 1
ATOM 1403 C CA . ARG A 1 184 ? 11.126 2.078 -0.641 1.00 93.31 184 ARG A CA 1
ATOM 1404 C C . ARG A 1 184 ? 10.931 1.730 -2.111 1.00 93.31 184 ARG A C 1
ATOM 1406 O O . ARG A 1 184 ? 9.823 1.409 -2.523 1.00 93.31 184 ARG A O 1
ATOM 1413 N N . LEU A 1 185 ? 12.024 1.754 -2.867 1.00 94.00 185 LEU A N 1
ATOM 1414 C CA . LEU A 1 185 ? 12.111 1.274 -4.245 1.00 94.00 185 LEU A CA 1
ATOM 1415 C C . LEU A 1 185 ? 13.146 0.150 -4.303 1.00 94.00 185 LEU A C 1
ATOM 1417 O O . LEU A 1 185 ? 14.259 0.320 -3.806 1.00 94.00 185 LEU A O 1
ATOM 1421 N N . TYR A 1 186 ? 12.780 -0.974 -4.910 1.00 94.50 186 TYR A N 1
ATOM 1422 C CA . TYR A 1 186 ? 13.672 -2.098 -5.176 1.00 94.50 186 TYR A CA 1
ATOM 1423 C C . TYR A 1 186 ? 1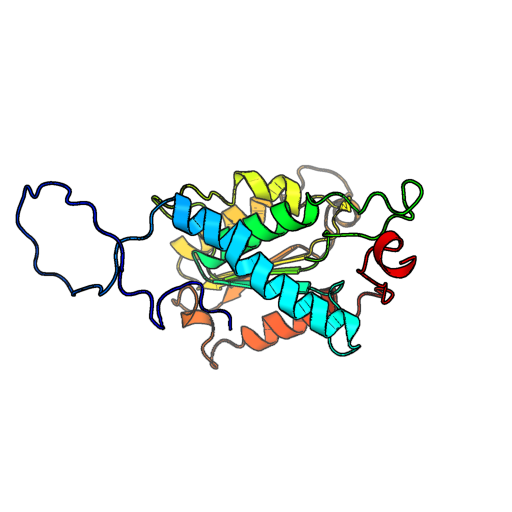3.633 -2.460 -6.657 1.00 94.50 186 TYR A C 1
ATOM 1425 O O . TYR A 1 186 ? 12.586 -2.820 -7.194 1.00 94.50 186 TYR A O 1
ATOM 1433 N N . VAL A 1 187 ? 14.796 -2.395 -7.298 1.00 94.06 187 VAL A N 1
ATOM 1434 C CA . VAL A 1 187 ? 14.988 -2.830 -8.683 1.00 94.06 187 VAL A CA 1
ATOM 1435 C C . VAL A 1 187 ? 15.552 -4.245 -8.650 1.00 94.06 187 VAL A C 1
ATOM 1437 O O . VAL A 1 187 ? 16.639 -4.477 -8.119 1.00 94.06 187 VAL A O 1
ATOM 1440 N N . LEU A 1 188 ? 14.793 -5.205 -9.169 1.00 92.06 188 LEU A N 1
ATOM 1441 C CA . LEU A 1 188 ? 15.199 -6.603 -9.234 1.00 92.06 188 LEU A CA 1
ATOM 1442 C C . LEU A 1 188 ? 16.131 -6.824 -10.433 1.00 92.06 188 LEU A C 1
ATOM 1444 O O . LEU A 1 188 ? 15.895 -6.247 -11.497 1.00 92.06 188 LEU A O 1
ATOM 1448 N N . PRO A 1 189 ? 17.166 -7.679 -10.315 1.00 90.06 189 PRO A N 1
ATOM 1449 C CA . PRO A 1 189 ? 18.128 -7.944 -11.385 1.00 90.06 189 PRO A CA 1
ATOM 1450 C C . PRO A 1 189 ? 17.542 -8.874 -12.465 1.00 90.06 189 PRO A C 1
ATOM 1452 O O . PRO A 1 189 ? 18.126 -9.897 -12.815 1.00 90.06 189 PRO A O 1
ATOM 1455 N N . ALA A 1 190 ? 16.366 -8.534 -12.987 1.00 87.19 190 ALA A N 1
ATOM 1456 C CA . ALA A 1 190 ? 15.642 -9.306 -13.981 1.00 87.19 190 ALA A CA 1
ATOM 1457 C C . ALA A 1 190 ? 14.898 -8.397 -14.956 1.00 87.19 190 ALA A C 1
ATOM 1459 O O . ALA A 1 190 ? 14.294 -7.400 -14.566 1.00 87.19 190 ALA A O 1
ATOM 1460 N N . ARG A 1 191 ? 14.870 -8.811 -16.224 1.00 87.00 191 ARG A N 1
ATOM 1461 C CA . ARG A 1 191 ? 14.077 -8.176 -17.285 1.00 87.00 191 ARG A CA 1
ATOM 1462 C C . ARG A 1 191 ? 12.668 -8.769 -17.343 1.00 87.00 191 ARG A C 1
ATOM 1464 O O . ARG A 1 191 ? 12.234 -9.249 -18.385 1.00 87.00 191 ARG A O 1
ATOM 1471 N N . LEU A 1 192 ? 12.003 -8.811 -16.193 1.00 86.75 192 LEU A N 1
ATOM 1472 C CA . LEU A 1 192 ? 10.618 -9.256 -16.049 1.00 86.75 192 LEU A CA 1
ATOM 1473 C C . LEU A 1 192 ? 9.762 -8.082 -15.569 1.00 86.75 192 LEU A C 1
ATOM 1475 O O . LEU A 1 192 ? 10.273 -7.149 -14.949 1.00 86.75 192 LEU A O 1
ATOM 1479 N N . THR A 1 193 ? 8.464 -8.145 -15.849 1.00 85.50 193 THR A N 1
ATOM 1480 C CA . THR A 1 193 ? 7.491 -7.108 -15.492 1.00 85.50 193 THR A CA 1
ATOM 1481 C C . THR A 1 193 ? 6.313 -7.705 -14.740 1.00 85.50 193 THR A C 1
ATOM 1483 O O . THR A 1 193 ? 5.953 -8.872 -14.936 1.00 85.50 193 THR A O 1
ATOM 1486 N N . GLY A 1 194 ? 5.712 -6.894 -13.874 1.00 85.31 194 GLY A N 1
ATOM 1487 C CA . GLY A 1 194 ? 4.428 -7.207 -13.265 1.00 85.31 194 GLY A CA 1
ATOM 1488 C C . GLY A 1 194 ? 4.419 -8.506 -12.479 1.00 85.31 194 GLY A C 1
ATOM 1489 O O . GLY A 1 194 ? 5.321 -8.783 -11.690 1.00 85.31 194 GLY A O 1
ATOM 1490 N N . THR A 1 195 ? 3.396 -9.332 -12.700 1.00 85.94 195 THR A N 1
ATOM 1491 C CA . THR A 1 195 ? 3.270 -10.629 -12.021 1.00 85.94 195 THR A CA 1
ATOM 1492 C C . THR A 1 195 ? 4.389 -11.602 -12.367 1.00 85.94 195 THR A C 1
ATOM 1494 O O . THR A 1 195 ? 4.648 -12.502 -11.577 1.00 85.94 195 THR A O 1
ATOM 1497 N N . ASN A 1 196 ? 5.093 -11.420 -13.491 1.00 85.38 196 ASN A N 1
ATOM 1498 C CA . ASN A 1 196 ? 6.232 -12.276 -13.836 1.00 85.38 196 ASN A CA 1
ATOM 1499 C C . ASN A 1 196 ? 7.422 -12.066 -12.889 1.00 85.38 196 ASN A C 1
ATOM 1501 O O . ASN A 1 196 ? 8.322 -12.896 -12.857 1.00 85.38 196 ASN A O 1
ATOM 1505 N N . LEU A 1 197 ? 7.438 -10.977 -12.110 1.00 84.69 197 LEU A N 1
ATOM 1506 C CA . LEU A 1 197 ? 8.436 -10.776 -11.059 1.00 84.69 197 LEU A CA 1
ATOM 1507 C C . LEU A 1 197 ? 8.191 -11.659 -9.830 1.00 84.69 197 LEU A C 1
ATOM 1509 O O . LEU A 1 197 ? 9.149 -11.920 -9.113 1.00 84.69 197 LEU A O 1
ATOM 1513 N N . LEU A 1 198 ? 6.960 -12.147 -9.615 1.00 83.50 198 LEU A N 1
ATOM 1514 C CA . LEU A 1 198 ? 6.579 -13.082 -8.539 1.00 83.50 198 LEU A CA 1
ATOM 1515 C C . LEU A 1 198 ? 7.025 -14.532 -8.831 1.00 83.50 198 LEU A C 1
ATOM 1517 O O . LEU A 1 198 ? 6.345 -15.494 -8.473 1.00 83.50 198 LEU A O 1
ATOM 1521 N N . ASP A 1 199 ? 8.124 -14.690 -9.568 1.00 74.88 199 ASP A N 1
ATOM 1522 C CA . ASP A 1 199 ? 8.755 -15.981 -9.810 1.00 74.88 199 ASP A CA 1
ATOM 1523 C C . ASP A 1 199 ? 9.774 -16.269 -8.697 1.00 74.88 199 ASP A C 1
ATOM 1525 O O . ASP A 1 199 ? 10.553 -15.398 -8.295 1.00 74.88 199 ASP A O 1
ATOM 1529 N N . GLN A 1 200 ? 9.832 -17.527 -8.250 1.00 61.66 200 GLN A N 1
ATOM 1530 C CA . GLN A 1 200 ? 10.564 -17.992 -7.060 1.00 61.66 200 GLN A CA 1
ATOM 1531 C C . GLN A 1 200 ? 12.076 -17.706 -7.090 1.00 61.66 200 GLN A C 1
ATOM 1533 O O . GLN A 1 200 ? 12.767 -17.880 -6.089 1.00 61.66 200 GLN A O 1
ATOM 1538 N N . ARG A 1 201 ? 12.616 -17.302 -8.243 1.00 73.44 201 ARG A N 1
ATOM 1539 C CA . ARG A 1 201 ? 14.045 -17.043 -8.459 1.00 73.44 201 ARG A CA 1
ATOM 1540 C C . ARG A 1 201 ? 14.479 -15.628 -8.084 1.00 73.44 201 ARG A C 1
ATOM 1542 O O . ARG A 1 201 ? 15.680 -15.374 -8.050 1.00 73.44 201 ARG A O 1
ATOM 1549 N N . LEU A 1 202 ? 13.538 -14.713 -7.848 1.00 77.56 202 LEU A N 1
ATOM 1550 C CA . LEU A 1 202 ? 13.831 -13.289 -7.654 1.00 77.56 202 LEU A CA 1
ATOM 1551 C C . LEU A 1 202 ? 13.682 -12.806 -6.209 1.00 77.56 202 LEU A C 1
ATOM 1553 O O . LEU A 1 202 ? 13.942 -11.635 -5.939 1.00 77.56 202 LEU A O 1
ATOM 1557 N N . ASP A 1 203 ? 13.306 -13.693 -5.282 1.00 84.81 203 ASP A N 1
ATOM 1558 C CA . ASP A 1 203 ? 13.164 -13.408 -3.847 1.00 84.81 203 ASP A CA 1
ATOM 1559 C C . ASP A 1 203 ? 12.263 -12.192 -3.526 1.00 84.81 203 ASP A C 1
ATOM 1561 O O . ASP A 1 203 ? 12.306 -11.635 -2.421 1.00 84.81 203 ASP A O 1
ATOM 1565 N N . ILE A 1 204 ? 11.396 -11.782 -4.459 1.00 90.31 204 ILE A N 1
ATOM 1566 C CA . ILE A 1 204 ? 10.482 -10.653 -4.265 1.00 90.31 204 ILE A CA 1
ATOM 1567 C C . ILE A 1 204 ? 9.468 -10.959 -3.161 1.00 90.31 204 ILE A C 1
ATOM 1569 O O . ILE A 1 204 ? 9.091 -10.077 -2.397 1.00 90.31 204 ILE A O 1
ATOM 1573 N N . GLU A 1 205 ? 9.066 -12.216 -3.004 1.00 91.50 205 GLU A N 1
ATOM 1574 C CA . GLU A 1 205 ? 8.142 -12.649 -1.962 1.00 91.50 205 GLU A CA 1
ATOM 1575 C C . GLU A 1 205 ? 8.767 -12.443 -0.586 1.00 91.50 205 GLU A C 1
ATOM 1577 O O . GLU A 1 205 ? 8.106 -11.938 0.321 1.00 91.50 205 GLU A O 1
ATOM 1582 N N . LYS A 1 206 ? 10.063 -12.752 -0.436 1.00 92.12 206 LYS A N 1
ATOM 1583 C CA . LYS A 1 206 ? 10.805 -12.485 0.805 1.00 92.12 206 LYS A CA 1
ATOM 1584 C C . LYS A 1 206 ? 10.870 -10.987 1.080 1.00 92.12 206 LYS A C 1
ATOM 1586 O O . LYS A 1 206 ? 10.682 -10.568 2.220 1.00 92.12 206 LYS A O 1
ATOM 1591 N N . LEU A 1 207 ? 11.098 -10.175 0.047 1.00 92.75 207 LEU A N 1
ATOM 1592 C CA . LEU A 1 207 ? 11.091 -8.717 0.161 1.00 92.75 207 LEU A CA 1
ATOM 1593 C C . LEU A 1 207 ? 9.729 -8.195 0.654 1.00 92.75 207 LEU A C 1
ATOM 1595 O O . LEU A 1 207 ? 9.680 -7.395 1.589 1.00 92.75 207 LEU A O 1
ATOM 1599 N N . ILE A 1 208 ? 8.635 -8.680 0.063 1.00 94.94 208 ILE A N 1
ATOM 1600 C CA . ILE A 1 208 ? 7.256 -8.313 0.414 1.00 94.94 208 ILE A CA 1
ATOM 1601 C C . ILE A 1 208 ? 6.923 -8.736 1.845 1.00 94.94 208 ILE A C 1
ATOM 1603 O O . ILE A 1 208 ? 6.406 -7.932 2.621 1.00 94.94 208 ILE A O 1
ATOM 1607 N N . VAL A 1 209 ? 7.253 -9.974 2.220 1.00 95.06 209 VAL A N 1
ATOM 1608 C CA . VAL A 1 209 ? 7.025 -10.488 3.576 1.00 95.06 209 VAL A CA 1
ATOM 1609 C C . VAL A 1 209 ? 7.807 -9.669 4.597 1.00 95.06 209 VAL A C 1
ATOM 1611 O O . VAL A 1 209 ? 7.221 -9.217 5.573 1.00 95.06 209 VAL A O 1
ATOM 1614 N N . ASN A 1 210 ? 9.088 -9.386 4.352 1.00 94.62 210 ASN A N 1
ATOM 1615 C CA . ASN A 1 210 ? 9.902 -8.562 5.251 1.00 94.62 210 ASN A CA 1
ATOM 1616 C C . ASN A 1 210 ? 9.346 -7.139 5.396 1.00 94.62 210 ASN A C 1
ATOM 1618 O O . ASN A 1 210 ? 9.387 -6.550 6.479 1.00 94.62 210 ASN A O 1
ATOM 1622 N N . PHE A 1 211 ? 8.815 -6.579 4.310 1.00 95.31 211 PHE A N 1
ATOM 1623 C CA . PHE A 1 211 ? 8.164 -5.276 4.327 1.00 95.31 211 PHE A CA 1
ATOM 1624 C C . PHE A 1 211 ? 6.888 -5.290 5.181 1.00 95.31 211 PHE A C 1
ATOM 1626 O O . PHE A 1 211 ? 6.732 -4.442 6.061 1.00 95.31 211 PHE A O 1
ATOM 1633 N N . PHE A 1 212 ? 6.006 -6.274 4.997 1.00 95.62 212 PHE A N 1
ATOM 1634 C CA . PHE A 1 212 ? 4.803 -6.414 5.820 1.00 95.62 212 PHE A CA 1
ATOM 1635 C C . PHE A 1 212 ? 5.106 -6.771 7.274 1.00 95.62 212 PHE A C 1
ATOM 1637 O O . PHE A 1 212 ? 4.441 -6.259 8.176 1.00 95.62 212 PHE A O 1
ATOM 1644 N N . ASP A 1 213 ? 6.144 -7.559 7.539 1.00 94.75 213 ASP A N 1
ATOM 1645 C CA . ASP A 1 213 ? 6.584 -7.828 8.902 1.00 94.75 213 ASP A CA 1
ATOM 1646 C C . ASP A 1 213 ? 6.989 -6.522 9.601 1.00 94.75 213 ASP A C 1
ATOM 1648 O O . ASP A 1 213 ? 6.537 -6.253 10.716 1.00 94.75 213 ASP A O 1
ATOM 1652 N N . LYS A 1 214 ? 7.745 -5.652 8.918 1.00 92.50 214 LYS A N 1
ATOM 1653 C CA . LYS A 1 214 ? 8.179 -4.358 9.464 1.00 92.50 214 LYS A CA 1
ATOM 1654 C C . LYS A 1 214 ? 7.051 -3.332 9.623 1.00 92.50 214 LYS A C 1
ATOM 1656 O O . LYS A 1 214 ? 7.089 -2.567 10.582 1.00 92.50 214 LYS A O 1
ATOM 1661 N N . TYR A 1 215 ? 6.101 -3.260 8.689 1.00 92.31 215 TYR A N 1
ATOM 1662 C CA . TYR A 1 215 ? 5.127 -2.155 8.636 1.00 92.31 215 TYR A CA 1
ATOM 1663 C C . TYR A 1 215 ? 3.687 -2.540 8.974 1.00 92.31 215 TYR A C 1
ATOM 1665 O O . TYR A 1 215 ? 2.855 -1.655 9.136 1.00 92.31 215 TYR A O 1
ATOM 1673 N N . LEU A 1 216 ? 3.378 -3.828 9.124 1.00 92.25 216 LEU A N 1
ATOM 1674 C CA . LEU A 1 216 ? 2.053 -4.302 9.537 1.00 92.25 216 LEU A CA 1
ATOM 1675 C C . LEU A 1 216 ? 2.139 -5.151 10.807 1.00 92.25 216 LEU A C 1
ATOM 1677 O O . LEU A 1 216 ? 1.437 -4.899 11.789 1.00 92.25 216 LEU A O 1
ATOM 1681 N N . LYS A 1 217 ? 3.013 -6.163 10.824 1.00 90.38 217 LYS A N 1
ATOM 1682 C CA . LYS A 1 217 ? 3.064 -7.140 11.921 1.00 90.38 217 LYS A CA 1
ATOM 1683 C C . LYS A 1 217 ? 3.583 -6.533 13.219 1.00 90.38 217 LYS A C 1
ATOM 1685 O O . LYS A 1 217 ? 2.916 -6.681 14.242 1.00 90.38 217 LYS A O 1
ATOM 1690 N N . THR A 1 218 ? 4.710 -5.824 13.183 1.00 86.75 218 THR A N 1
ATOM 1691 C CA . THR A 1 218 ? 5.321 -5.194 14.370 1.00 86.75 218 THR A CA 1
ATOM 1692 C C . THR A 1 218 ? 4.604 -3.923 14.823 1.00 86.75 218 THR A C 1
ATOM 1694 O O . THR A 1 218 ? 4.796 -3.491 15.958 1.00 86.75 218 THR A O 1
ATOM 1697 N N . VAL A 1 219 ? 3.754 -3.331 13.976 1.00 82.88 219 VAL A N 1
ATOM 1698 C CA . VAL A 1 219 ? 2.982 -2.140 14.341 1.00 82.88 219 VAL A CA 1
ATOM 1699 C C . VAL A 1 219 ? 2.022 -2.481 15.478 1.00 82.88 219 VAL A C 1
ATOM 1701 O O . VAL A 1 219 ? 1.211 -3.413 15.392 1.00 82.88 219 VAL A O 1
ATOM 1704 N N . ASN A 1 220 ? 2.119 -1.710 16.561 1.00 80.62 220 ASN A N 1
ATOM 1705 C CA . ASN A 1 220 ? 1.244 -1.839 17.716 1.00 80.62 220 ASN A CA 1
ATOM 1706 C C . ASN A 1 220 ? -0.123 -1.214 17.400 1.00 80.62 220 ASN A C 1
ATOM 1708 O O . ASN A 1 220 ? -0.377 -0.046 17.682 1.00 80.62 220 ASN A O 1
ATOM 1712 N N . SER A 1 221 ? -0.993 -1.988 16.755 1.00 78.88 221 SER A N 1
ATOM 1713 C CA . SER A 1 221 ? -2.386 -1.614 16.519 1.00 78.88 221 SER A CA 1
ATOM 1714 C C . SER A 1 221 ? -3.278 -2.362 17.506 1.00 78.88 221 SER A C 1
ATOM 1716 O O . SER A 1 221 ? -3.344 -3.595 17.464 1.00 78.88 221 SER A O 1
ATOM 1718 N N . THR A 1 222 ? -4.005 -1.644 18.356 1.00 80.31 222 THR A N 1
ATOM 1719 C CA . THR A 1 222 ? -5.005 -2.262 19.233 1.00 80.31 222 THR A CA 1
ATOM 1720 C C . THR A 1 222 ? -6.151 -2.829 18.401 1.00 80.31 222 THR A C 1
ATOM 1722 O O . THR A 1 222 ? -6.612 -2.193 17.448 1.00 80.31 222 THR A O 1
ATOM 1725 N N . TRP A 1 223 ? -6.603 -4.040 18.735 1.00 85.75 223 TRP A N 1
ATOM 1726 C CA . TRP A 1 223 ? -7.830 -4.584 18.162 1.00 85.75 223 TRP A CA 1
ATOM 1727 C C . TRP A 1 223 ? -8.998 -3.709 18.604 1.00 85.75 223 TRP A C 1
ATOM 1729 O O . TRP A 1 223 ? -9.147 -3.426 19.794 1.00 85.75 223 TRP A O 1
ATOM 1739 N N . ARG A 1 224 ? -9.800 -3.238 17.652 1.00 86.06 224 ARG A N 1
ATOM 1740 C CA . ARG A 1 224 ? -10.931 -2.354 17.925 1.00 86.06 224 ARG A CA 1
ATOM 1741 C C . ARG A 1 224 ? -12.106 -2.821 17.103 1.00 86.06 224 ARG A C 1
ATOM 1743 O O . ARG A 1 224 ? -11.986 -2.929 15.892 1.00 86.06 224 ARG A O 1
ATOM 1750 N N . ASP A 1 225 ? -13.214 -3.048 17.787 1.00 85.94 225 ASP A N 1
ATOM 1751 C CA . ASP A 1 225 ? -14.482 -3.404 17.171 1.00 85.94 225 ASP A CA 1
ATOM 1752 C C . ASP A 1 225 ? -14.850 -2.416 16.057 1.00 85.94 225 ASP A C 1
ATOM 1754 O O . ASP A 1 225 ? -14.713 -1.198 16.222 1.00 85.94 225 ASP A O 1
ATOM 1758 N N . ARG A 1 226 ? -15.278 -2.955 14.914 1.00 88.12 226 ARG A N 1
ATOM 1759 C CA . ARG A 1 226 ? -15.623 -2.179 13.716 1.00 88.12 226 ARG A CA 1
ATOM 1760 C C . ARG A 1 226 ? -17.130 -2.087 13.488 1.00 88.12 226 ARG A C 1
ATOM 1762 O O . ARG A 1 226 ? -17.576 -1.394 12.571 1.00 88.12 226 ARG A O 1
ATOM 1769 N N . GLU A 1 227 ? -17.931 -2.739 14.326 1.00 88.81 227 GLU A N 1
ATOM 1770 C CA . GLU A 1 227 ? -19.381 -2.601 14.295 1.00 88.81 227 GLU A CA 1
ATOM 1771 C C . GLU A 1 227 ? -19.852 -1.316 14.962 1.00 88.81 227 GLU A C 1
ATOM 1773 O O . GLU A 1 227 ? -19.419 -0.947 16.052 1.00 88.81 227 GLU A O 1
ATOM 1778 N N . SER A 1 228 ? -20.822 -0.654 14.330 1.00 86.88 228 SER A N 1
ATOM 1779 C CA . SER A 1 228 ? -21.407 0.539 14.923 1.00 86.88 228 SER A CA 1
ATOM 1780 C C . SER A 1 228 ? -22.058 0.229 16.272 1.00 86.88 228 SER A C 1
ATOM 1782 O O . SER A 1 228 ? -22.948 -0.622 16.373 1.00 86.88 228 SER A O 1
ATOM 1784 N N . LYS A 1 229 ? -21.717 1.023 17.290 1.00 83.94 229 LYS A N 1
ATOM 1785 C CA . LYS A 1 229 ? -22.293 0.934 18.642 1.00 83.94 229 LYS A CA 1
ATOM 1786 C C . LYS A 1 229 ? -23.810 1.134 18.642 1.00 83.94 229 LYS A C 1
ATOM 1788 O O . LYS A 1 229 ? -24.498 0.623 19.521 1.00 83.94 229 LYS A O 1
ATOM 1793 N N . ARG A 1 230 ? -24.355 1.848 17.648 1.00 79.06 230 ARG A N 1
ATOM 1794 C CA . ARG A 1 230 ? -25.807 2.029 17.472 1.00 79.06 230 ARG A CA 1
ATOM 1795 C C . ARG A 1 230 ? -26.519 0.722 17.111 1.00 79.06 230 ARG A C 1
ATOM 1797 O O . ARG A 1 230 ? -27.655 0.536 17.529 1.00 79.06 230 ARG A O 1
ATOM 1804 N N . LYS A 1 231 ? -25.870 -0.184 16.367 1.00 73.38 231 LYS A N 1
ATOM 1805 C CA . LYS A 1 231 ? -26.455 -1.487 16.003 1.00 73.38 231 LYS A CA 1
ATOM 1806 C C . LYS A 1 231 ? -26.530 -2.446 17.191 1.00 73.38 231 LYS A C 1
ATOM 1808 O O . LYS A 1 231 ? -27.479 -3.207 17.260 1.00 73.38 231 LYS A O 1
ATOM 1813 N N . LYS A 1 232 ? -25.590 -2.359 18.138 1.00 62.22 232 LYS A N 1
ATOM 1814 C CA . LYS A 1 232 ? -25.553 -3.202 19.349 1.00 62.22 232 LYS A CA 1
ATOM 1815 C C . LYS A 1 232 ? -26.570 -2.816 20.430 1.00 62.22 232 LYS A C 1
ATOM 1817 O O . LYS A 1 232 ? -26.737 -3.553 21.390 1.00 62.22 232 LYS A O 1
ATOM 1822 N N . LYS A 1 233 ? -27.199 -1.641 20.315 1.00 56.50 233 LYS A N 1
ATOM 1823 C CA . LYS A 1 233 ? -28.207 -1.139 21.268 1.00 56.50 233 LYS A CA 1
ATOM 1824 C C . LYS A 1 233 ? -29.650 -1.522 20.906 1.00 56.50 233 LYS A C 1
ATOM 1826 O O . LYS A 1 233 ? -30.564 -1.080 21.596 1.00 56.50 233 LYS A O 1
ATOM 1831 N N . LYS A 1 234 ? -29.854 -2.270 19.822 1.00 45.88 234 LYS A N 1
ATOM 1832 C CA . LYS A 1 234 ? -31.137 -2.876 19.451 1.00 45.88 234 LYS A CA 1
ATOM 1833 C C . LYS A 1 234 ? -31.081 -4.364 19.743 1.00 45.88 234 LYS A C 1
ATOM 1835 O O . LYS A 1 234 ? -32.146 -4.895 20.108 1.00 45.88 234 LYS A O 1
#

Foldseek 3Di:
DQDLDDDDDPPDDDDDDDDDDDDDDDDDPPPDDPDALVSLVCSLPPVVVVVLVVQQVCLVVVNHFLLQDEDEAFEVRLLSRLSNLLVQVPDDFDPQDDPPPGQRPGLRYAEYEYFLYDQDDPRNVGGNLVRLVVQQAVVSNHAYEYEYEPDPVSCVRSVVSLCSSVPDDPDDDCCVPRRNPRRYYYYFPDPDGTCRCVDPVGCVVVVVVVSSCVGRVPDPDDSDRNDRPVVVVD